Protein 1NRW (pdb70)

B-factor: mean 26.37, std 13.67, range [9.64, 75.87]

CATH classification: 3.40.50.1000 (+1 more: 3.30.1240.10)

Nearest PDB structures (foldseek):
  1nrw-assembly1_A  TM=1.002E+00  e=1.496E-59  Bacillus subtilis
  3pgv-assembly4_D  TM=8.785E-01  e=2.808E-20  Klebsiella pneumoniae subsp. pneumoniae MGH 78578
  3pgv-assembly1_A  TM=8.455E-01  e=1.125E-20  Klebsiella pneumoniae subsp. pneumoniae MGH 78578
  3fzq-assembly2_B  TM=8.259E-01  e=3.219E-19  Clostridioides difficile 630
  3fzq-assembly2_A  TM=8.122E-01  e=5.243E-19  Clostridioides difficile 630

Solvent-accessible surface area: 12450 Å² total

Organism: Bacillus subtilis (strain 168) (NCBI:txid224308)

Secondary structure (DSSP, 8-state):
-EEEEEIIIIIS-TTS---HHHHHHHHHHHHTT-EEEEE-SS-TTT---SGGGT---EEEEGGGTEEE-TT--EEEE-PPPHHHHHHHHHHHHHTT-EEEEEESS-EEE---HHHHHHHHHHHHHHH-TTS-HHHHHHHHHHHHHT--EEE-S-GGGGTSSSS---EEEEEEE-S-HHHHHHHHHHHTT-TTEEEE-SSTTEEEEEETT-SHHHHHHHHHHHTT--GGGEEEE-SSGGG----SSSEEE-----HHHHHH-SB----GGGTTTT-----

Structure (mmCIF, N/CA/C/O backbone):
data_1NRW
#
_entry.id   1NRW
#
_cell.length_a   53.116
_cell.length_b   68.423
_cell.length_c   95.032
_cell.angle_alpha   90.00
_cell.angle_beta   90.00
_cell.angle_gamma   90.00
#
_symmetry.space_group_name_H-M   'P 21 21 21'
#
loop_
_entity.id
_entity.type
_entity.pdbx_description
1 polymer 'hypothetical protein, haloacid dehalogenase-like hydrolase'
2 non-polymer 'PHOSPHATE ION'
3 non-polymer 'CALCIUM ION'
4 water water
#
loop_
_atom_site.group_PDB
_atom_site.id
_atom_site.type_symbol
_atom_site.label_atom_id
_atom_site.label_alt_id
_atom_site.label_comp_id
_atom_site.label_asym_id
_atom_site.label_entity_id
_atom_site.label_seq_id
_atom_site.pdbx_PDB_ins_code
_atom_site.Cartn_x
_atom_site.Cartn_y
_atom_site.Cartn_z
_atom_site.occupancy
_atom_site.B_iso_or_equiv
_atom_site.auth_seq_id
_atom_site.auth_comp_id
_atom_site.auth_asym_id
_atom_site.auth_atom_id
_atom_site.pdbx_PDB_model_num
ATOM 9 N N . LYS A 1 5 ? 34.462 15.431 28.928 1.00 23.55 2 LYS A N 1
ATOM 10 C CA . LYS A 1 5 ? 35.004 14.158 28.475 1.00 23.63 2 LYS A CA 1
ATOM 11 C C . LYS A 1 5 ? 34.071 13.500 27.461 1.00 20.68 2 LYS A C 1
ATOM 12 O O . LYS A 1 5 ? 34.475 12.603 26.723 1.00 20.57 2 LYS A O 1
ATOM 18 N N . LEU A 1 6 ? 32.822 13.951 27.439 1.00 21.01 3 LEU A N 1
ATOM 19 C CA . LEU A 1 6 ? 31.824 13.420 26.515 1.00 20.08 3 LEU A CA 1
ATOM 20 C C . LEU A 1 6 ? 30.938 14.561 26.022 1.00 18.99 3 LEU A C 1
ATOM 21 O O . LEU A 1 6 ? 30.479 15.390 26.811 1.00 18.64 3 LEU A O 1
ATOM 26 N N . ILE A 1 7 ? 30.709 14.607 24.713 1.00 15.69 4 ILE A N 1
ATOM 27 C CA . ILE A 1 7 ? 29.872 15.646 24.128 1.00 14.94 4 ILE A CA 1
ATOM 28 C C . ILE A 1 7 ? 28.817 15.006 23.233 1.00 13.52 4 ILE A C 1
ATOM 29 O O . ILE A 1 7 ? 29.154 14.288 22.293 1.00 14.07 4 ILE A O 1
ATOM 34 N N . ALA A 1 8 ? 27.547 15.258 23.549 1.00 13.73 5 ALA A N 1
ATOM 35 C CA . ALA A 1 8 ? 26.420 14.721 22.783 1.00 13.14 5 ALA A CA 1
ATOM 36 C C . ALA A 1 8 ? 25.950 15.803 21.812 1.00 14.28 5 ALA A C 1
ATOM 37 O O . ALA A 1 8 ? 25.701 16.941 22.215 1.00 13.58 5 ALA A O 1
ATOM 39 N N . ILE A 1 9 ? 25.810 15.437 20.540 1.00 11.50 6 ILE A N 1
ATOM 40 C CA . ILE A 1 9 ? 25.427 16.399 19.505 1.00 12.16 6 ILE A CA 1
ATOM 41 C C . ILE A 1 9 ? 24.211 15.958 18.692 1.00 11.03 6 ILE A C 1
ATOM 42 O O . ILE A 1 9 ? 24.229 14.896 18.079 1.00 12.57 6 ILE A O 1
ATOM 47 N N . ASP A 1 10 ? 23.167 16.778 18.690 1.00 11.29 7 ASP A N 1
ATOM 48 C CA . ASP A 1 10 ? 21.958 16.481 17.924 1.00 11.23 7 ASP A CA 1
ATOM 49 C C . ASP A 1 10 ? 22.322 16.516 16.436 1.00 12.39 7 ASP A C 1
ATOM 50 O O . ASP A 1 10 ? 23.266 17.200 16.037 1.00 12.86 7 ASP A O 1
ATOM 55 N N . LEU A 1 11 ? 21.583 15.772 15.616 1.00 12.21 8 LEU A N 1
ATOM 56 C CA . LEU A 1 11 ? 21.872 15.711 14.184 1.00 11.82 8 LEU A CA 1
ATOM 57 C C . LEU A 1 11 ? 21.177 16.828 13.406 1.00 12.50 8 LEU A C 1
ATOM 58 O O . LEU A 1 11 ? 21.806 17.824 13.050 1.00 13.23 8 LEU A O 1
ATOM 63 N N . ASP A 1 12 ? 19.881 16.673 13.146 1.00 11.22 9 ASP A N 1
ATOM 64 C CA . ASP A 1 12 ? 19.130 17.694 12.407 1.00 11.77 9 ASP A CA 1
ATOM 65 C C . ASP A 1 12 ? 19.118 19.037 13.139 1.00 11.02 9 ASP A C 1
ATOM 66 O O . ASP A 1 12 ? 19.039 19.076 14.357 1.00 13.67 9 ASP A O 1
ATOM 71 N N . GLY A 1 13 ? 19.216 20.132 12.389 1.00 10.57 10 GLY A N 1
ATOM 72 C CA . GLY A 1 13 ? 19.176 21.461 12.982 1.00 10.51 10 GLY A CA 1
ATOM 73 C C . GLY A 1 13 ? 20.310 21.818 13.923 1.00 12.12 10 GLY A C 1
ATOM 74 O O . GLY A 1 13 ? 20.328 22.910 14.497 1.00 12.73 10 GLY A O 1
ATOM 75 N N . THR A 1 14 ? 21.266 20.909 14.071 1.00 11.40 11 THR A N 1
ATOM 76 C CA . THR A 1 14 ? 22.387 21.125 14.977 1.00 10.48 11 THR A CA 1
ATOM 77 C C . THR A 1 14 ? 23.693 20.829 14.244 1.00 11.35 11 THR A C 1
ATOM 78 O O . THR A 1 14 ? 24.352 21.759 13.763 1.00 11.89 11 THR A O 1
ATOM 82 N N . LEU A 1 15 ? 24.071 19.555 14.140 1.00 10.98 12 LEU A N 1
ATOM 83 C CA . LEU A 1 15 ? 25.294 19.212 13.416 1.00 11.54 12 LEU A CA 1
ATOM 84 C C . LEU A 1 15 ? 25.087 19.504 11.930 1.00 12.62 12 LEU A C 1
ATOM 85 O O . LEU A 1 15 ? 25.996 19.976 11.239 1.00 13.63 12 LEU A O 1
ATOM 90 N N . LEU A 1 16 ? 23.889 19.214 11.435 1.00 11.38 13 LEU A N 1
ATOM 91 C CA . LEU A 1 16 ? 23.590 19.455 10.027 1.00 13.34 13 LEU A CA 1
ATOM 92 C C . LEU A 1 16 ? 23.121 20.881 9.784 1.00 13.26 13 LEU A C 1
ATOM 93 O O . LEU A 1 16 ? 22.383 21.444 10.596 1.00 12.89 13 LEU A O 1
ATOM 98 N N . ASN A 1 17 ? 23.552 21.469 8.670 1.00 12.35 14 ASN A N 1
ATOM 99 C CA . ASN A 1 17 ? 23.098 22.808 8.336 1.00 12.55 14 ASN A CA 1
ATOM 100 C C . ASN A 1 17 ? 21.758 22.677 7.613 1.00 13.04 14 ASN A C 1
ATOM 101 O O . ASN A 1 17 ? 21.202 21.574 7.526 1.00 13.11 14 ASN A O 1
ATOM 106 N N . SER A 1 18 ? 21.242 23.785 7.091 1.00 12.79 15 SER A N 1
ATOM 107 C CA . SER A 1 18 ? 19.945 23.780 6.421 1.00 14.17 15 SER A CA 1
ATOM 108 C C . SER A 1 18 ? 19.910 23.022 5.092 1.00 14.74 15 SER A C 1
ATOM 109 O O . SER A 1 18 ? 18.844 22.851 4.493 1.00 15.30 15 SER A O 1
ATOM 112 N N . LYS A 1 19 ? 21.071 22.572 4.631 1.00 15.02 16 LYS A N 1
ATOM 113 C CA . LYS A 1 19 ? 21.154 21.789 3.401 1.00 18.10 16 LYS A CA 1
ATOM 114 C C . LYS A 1 19 ? 21.514 20.352 3.757 1.00 19.14 16 LYS A C 1
ATOM 115 O O . LYS A 1 19 ? 21.849 19.540 2.891 1.00 20.66 16 LYS A O 1
ATOM 121 N N A HIS A 1 20 ? 21.424 20.060 5.053 0.50 19.08 17 HIS A N 1
ATOM 122 N N B HIS A 1 20 ? 21.428 20.037 5.044 0.50 20.75 17 HIS A N 1
ATOM 123 C CA A HIS A 1 20 ? 21.744 18.756 5.624 0.50 19.04 17 HIS A CA 1
ATOM 124 C CA B HIS A 1 20 ? 21.721 18.697 5.535 0.50 21.94 17 HIS A CA 1
ATOM 125 C C A HIS A 1 20 ? 23.142 18.251 5.309 0.50 18.85 17 HIS A C 1
ATOM 126 C C B HIS A 1 20 ? 23.152 18.243 5.264 0.50 20.74 17 HIS A C 1
ATOM 127 O O A HIS A 1 20 ? 23.363 17.061 5.074 0.50 17.99 17 HIS A O 1
ATOM 128 O O B HIS A 1 20 ? 23.403 17.063 5.014 0.50 19.66 17 HIS A O 1
ATOM 141 N N . GLN A 1 21 ? 24.090 19.178 5.322 1.00 17.43 18 GLN A N 1
ATOM 142 C CA . GLN A 1 21 ? 25.483 18.855 5.089 1.00 15.80 18 GLN A CA 1
ATOM 143 C C . GLN A 1 21 ? 26.179 18.999 6.434 1.00 14.99 18 GLN A C 1
ATOM 144 O O . GLN A 1 21 ? 25.659 19.655 7.344 1.00 13.88 18 GLN A O 1
ATOM 150 N N . VAL A 1 22 ? 27.337 18.366 6.562 1.00 14.90 19 VAL A N 1
ATOM 151 C CA . VAL A 1 22 ? 28.163 18.528 7.743 1.00 13.08 19 VAL A CA 1
ATOM 152 C C . VAL A 1 22 ? 29.233 19.451 7.163 1.00 13.38 19 VAL A C 1
ATOM 153 O O . VAL A 1 22 ? 29.983 19.053 6.267 1.00 13.65 19 VAL A O 1
ATOM 157 N N . SER A 1 23 ? 29.283 20.690 7.640 1.00 13.52 20 SER A N 1
ATOM 158 C CA . SER A 1 23 ? 30.246 21.655 7.117 1.00 13.70 20 SER A CA 1
ATOM 159 C C . SER A 1 23 ? 31.685 21.244 7.379 1.00 14.09 20 SER A C 1
ATOM 160 O O . SER A 1 23 ? 31.959 20.428 8.260 1.00 14.45 20 SER A O 1
ATOM 163 N N . LEU A 1 24 ? 32.611 21.808 6.611 1.00 13.73 21 LEU A N 1
ATOM 164 C CA . LEU A 1 24 ? 34.013 21.493 6.821 1.00 14.83 21 LEU A CA 1
ATOM 165 C C . LEU A 1 24 ? 34.386 21.884 8.248 1.00 14.65 21 LEU A C 1
ATOM 166 O O . LEU A 1 24 ? 35.119 21.163 8.926 1.00 14.13 21 LEU A O 1
ATOM 171 N N . GLU A 1 25 ? 33.864 23.024 8.704 1.00 14.58 22 GLU A N 1
ATOM 172 C CA . GLU A 1 25 ? 34.150 23.507 10.052 1.00 15.28 22 GLU A CA 1
ATOM 173 C C . GLU A 1 25 ? 33.672 22.534 11.122 1.00 14.65 22 GLU A C 1
ATOM 174 O O . GLU A 1 25 ? 34.391 22.254 12.090 1.00 13.90 22 GLU A O 1
ATOM 180 N N . ASN A 1 26 ? 32.454 22.024 10.956 1.00 14.30 23 ASN A N 1
ATOM 181 C CA . ASN A 1 26 ? 31.920 21.073 11.922 1.00 14.47 23 ASN A CA 1
ATOM 182 C C . ASN A 1 26 ? 32.662 19.746 11.877 1.00 14.71 23 ASN A C 1
ATOM 183 O O . ASN A 1 26 ? 32.913 19.138 12.921 1.00 15.59 23 ASN A O 1
ATOM 188 N N . GLU A 1 27 ? 33.029 19.292 10.681 1.00 15.11 24 GLU A N 1
ATOM 189 C CA . GLU A 1 27 ? 33.759 18.036 10.580 1.00 14.77 24 GLU A CA 1
ATOM 190 C C . GLU A 1 27 ? 35.097 18.184 11.292 1.00 15.57 24 GLU A C 1
ATOM 191 O O . GLU A 1 27 ? 35.495 17.310 12.056 1.00 14.90 24 GLU A O 1
ATOM 197 N N . ASN A 1 28 ? 35.792 19.290 11.036 1.00 14.36 25 ASN A N 1
ATOM 198 C CA . ASN A 1 28 ? 37.077 19.532 11.681 1.00 18.25 25 ASN A CA 1
ATOM 199 C C . ASN A 1 28 ? 36.926 19.599 13.198 1.00 17.03 25 ASN A C 1
ATOM 200 O O . ASN A 1 28 ? 37.760 19.069 13.932 1.00 17.41 25 ASN A O 1
ATOM 205 N N . ALA A 1 29 ? 35.860 20.246 13.668 1.00 17.27 26 ALA A N 1
ATOM 206 C CA . ALA A 1 29 ? 35.619 20.366 15.106 1.00 18.98 26 ALA A CA 1
ATOM 207 C C . ALA A 1 29 ? 35.390 18.997 15.747 1.00 19.11 26 ALA A C 1
ATOM 208 O O . ALA A 1 29 ? 35.875 18.734 16.851 1.00 18.97 26 ALA A O 1
ATOM 210 N N . LEU A 1 30 ? 34.651 18.126 15.063 1.00 19.46 27 LEU A N 1
ATOM 211 C CA . LEU A 1 30 ? 34.384 16.783 15.582 1.00 20.64 27 LEU A CA 1
ATOM 212 C C . LEU A 1 30 ? 35.667 15.969 15.692 1.00 19.95 27 LEU A C 1
ATOM 213 O O . LEU A 1 30 ? 35.917 15.312 16.706 1.00 19.09 27 LEU A O 1
ATOM 218 N N . ARG A 1 31 ? 36.473 16.000 14.637 1.00 18.19 28 ARG A N 1
ATOM 219 C CA . ARG A 1 31 ? 37.727 15.261 14.629 1.00 18.59 28 ARG A CA 1
ATOM 220 C C . ARG A 1 31 ? 38.697 15.806 15.670 1.00 17.48 28 ARG A C 1
ATOM 221 O O . ARG A 1 31 ? 39.445 15.043 16.279 1.00 17.92 28 ARG A O 1
ATOM 229 N N . GLN A 1 32 ? 38.679 17.118 15.886 1.00 18.14 29 GLN A N 1
ATOM 230 C CA . GLN A 1 32 ? 39.576 17.716 16.876 1.00 18.80 29 GLN A CA 1
ATOM 231 C C . GLN A 1 32 ? 39.182 17.254 18.271 1.00 18.80 29 GLN A C 1
ATOM 232 O O . GLN A 1 32 ? 40.038 16.970 19.110 1.00 18.52 29 GLN A O 1
ATOM 238 N N . ALA A 1 33 ? 37.878 17.184 18.515 1.00 18.59 30 ALA A N 1
ATOM 239 C CA . ALA A 1 33 ? 37.368 16.740 19.801 1.00 20.06 30 ALA A CA 1
ATOM 240 C C . ALA A 1 33 ? 37.806 15.301 20.053 1.00 20.17 30 ALA A C 1
ATOM 241 O O . ALA A 1 33 ? 38.227 14.958 21.155 1.00 21.23 30 ALA A O 1
ATOM 243 N N . GLN A 1 34 ? 37.718 14.458 19.029 1.00 20.38 31 GLN A N 1
ATOM 244 C CA . GLN A 1 34 ? 38.118 13.066 19.187 1.00 21.99 31 GLN A CA 1
ATOM 245 C C . GLN A 1 34 ? 39.624 12.994 19.391 1.00 23.69 31 GLN A C 1
ATOM 246 O O . GLN A 1 34 ? 40.130 12.137 20.120 1.00 23.37 31 GLN A O 1
ATOM 252 N N . ARG A 1 35 ? 40.328 13.926 18.758 1.00 22.83 32 ARG A N 1
ATOM 253 C CA . ARG A 1 35 ? 41.777 14.027 18.854 1.00 25.96 32 ARG A CA 1
ATOM 254 C C . ARG A 1 35 ? 42.166 14.411 20.284 1.00 26.00 32 ARG A C 1
ATOM 255 O O . ARG A 1 35 ? 43.200 13.974 20.791 1.00 27.80 32 ARG A O 1
ATOM 263 N N . ASP A 1 36 ? 41.334 15.227 20.931 1.00 25.11 33 ASP A N 1
ATOM 264 C CA . ASP A 1 36 ? 41.587 15.650 22.309 1.00 25.17 33 ASP A CA 1
ATOM 265 C C . ASP A 1 36 ? 41.197 14.562 23.305 1.00 25.09 33 ASP A C 1
ATOM 266 O O . ASP A 1 36 ? 41.303 14.758 24.514 1.00 25.43 33 ASP A O 1
ATOM 271 N N . GLY A 1 37 ? 40.732 13.424 22.801 1.00 24.32 34 GLY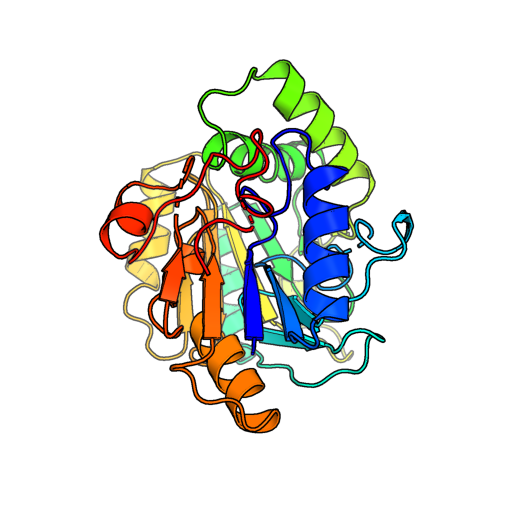 A N 1
ATOM 272 C CA . GLY A 1 37 ? 40.335 12.339 23.684 1.00 24.50 34 GLY A CA 1
ATOM 273 C C . GLY A 1 37 ? 38.916 12.452 24.216 1.00 23.88 34 GLY A C 1
ATOM 274 O O . GLY A 1 37 ? 38.548 11.774 25.180 1.00 23.47 34 GLY A O 1
ATOM 275 N N . ILE A 1 38 ? 38.111 13.307 23.593 1.00 22.98 35 ILE A N 1
ATOM 276 C CA . ILE A 1 38 ? 36.725 13.491 24.009 1.00 21.68 35 ILE A CA 1
ATOM 277 C C . ILE A 1 38 ? 35.831 12.495 23.273 1.00 21.19 35 ILE A C 1
ATOM 278 O O . ILE A 1 38 ? 35.962 12.309 22.065 1.00 20.31 35 ILE A O 1
ATOM 283 N N . GLU A 1 39 ? 34.933 11.846 24.005 1.00 20.38 36 GLU A N 1
ATOM 284 C CA . GLU A 1 39 ? 34.014 10.898 23.392 1.00 19.82 36 GLU A CA 1
ATOM 285 C C . GLU A 1 39 ? 32.901 11.714 22.741 1.00 18.46 36 GLU A C 1
ATOM 286 O O . GLU A 1 39 ? 32.209 12.478 23.414 1.00 19.67 36 GLU A O 1
ATOM 292 N N . VAL A 1 40 ? 32.738 11.561 21.432 1.00 17.19 37 VAL A N 1
ATOM 293 C CA . VAL A 1 40 ? 31.700 12.296 20.723 1.00 16.59 37 VAL A CA 1
ATOM 294 C C . VAL A 1 40 ? 30.530 11.388 20.386 1.00 15.73 37 VAL A C 1
ATOM 295 O O . VAL A 1 40 ? 30.713 10.292 19.847 1.00 14.81 37 VAL A O 1
ATOM 299 N N . VAL A 1 41 ? 29.329 11.854 20.712 1.00 14.83 38 VAL A N 1
ATOM 300 C CA . VAL A 1 41 ? 28.111 11.101 20.452 1.00 14.48 38 VAL A CA 1
ATOM 301 C C . VAL A 1 41 ? 27.125 11.948 19.658 1.00 14.61 38 VAL A C 1
ATOM 302 O O . VAL A 1 41 ? 26.895 13.111 19.986 1.00 16.32 38 VAL A O 1
ATOM 306 N N . VAL A 1 42 ? 26.567 11.369 18.601 1.00 12.59 39 VAL A N 1
ATOM 307 C CA . VAL A 1 42 ? 25.573 12.052 17.779 1.00 13.48 39 VAL A CA 1
ATOM 308 C C . VAL A 1 42 ? 24.241 11.402 18.147 1.00 14.15 39 VAL A C 1
ATOM 309 O O . VAL A 1 42 ? 24.106 10.173 18.111 1.00 14.05 39 VAL A O 1
ATOM 313 N N . SER A 1 43 ? 23.266 12.231 18.507 1.00 13.70 40 SER A N 1
ATOM 314 C CA . SER A 1 43 ? 21.963 11.745 18.960 1.00 13.64 40 SER A CA 1
ATOM 315 C C . SER A 1 43 ? 20.800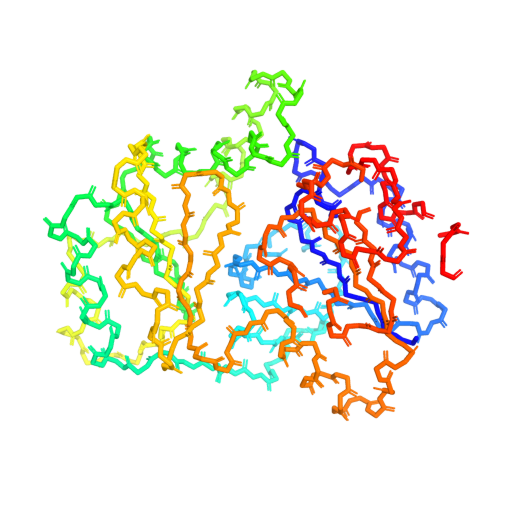 12.222 18.097 1.00 15.16 40 SER A C 1
ATOM 316 O O . SER A 1 43 ? 20.606 13.423 17.906 1.00 17.19 40 SER A O 1
ATOM 319 N N . THR A 1 44 ? 19.998 11.277 17.619 1.00 13.08 41 THR A N 1
ATOM 320 C CA . THR A 1 44 ? 18.895 11.604 16.722 1.00 12.98 41 THR A CA 1
ATOM 321 C C . THR A 1 44 ? 17.649 10.738 16.902 1.00 13.96 41 THR A C 1
ATOM 322 O O . THR A 1 44 ? 17.700 9.665 17.499 1.00 12.39 41 THR A O 1
ATOM 326 N N . GLY A 1 45 ? 16.529 11.224 16.373 1.00 12.46 42 GLY A N 1
ATOM 327 C CA . GLY A 1 45 ? 15.293 10.470 16.422 1.00 13.36 42 GLY A CA 1
ATOM 328 C C . GLY A 1 45 ? 15.243 9.560 15.202 1.00 13.31 42 GLY A C 1
ATOM 329 O O . GLY A 1 45 ? 14.385 8.689 15.098 1.00 13.88 42 GLY A O 1
ATOM 330 N N . ARG A 1 46 ? 16.174 9.764 14.271 1.00 14.22 43 ARG A N 1
ATOM 331 C CA . ARG A 1 46 ? 16.228 8.951 13.058 1.00 15.36 43 ARG A CA 1
ATOM 332 C C . ARG A 1 46 ? 16.877 7.592 13.308 1.00 14.44 43 ARG A C 1
ATOM 333 O O . ARG A 1 46 ? 17.295 7.283 14.420 1.00 16.22 43 ARG A O 1
ATOM 341 N N . ALA A 1 47 ? 16.966 6.782 12.258 1.00 13.25 44 ALA A N 1
ATOM 342 C CA . ALA A 1 47 ? 17.562 5.460 12.374 1.00 13.18 44 ALA A CA 1
ATOM 343 C C . ALA A 1 47 ? 19.084 5.510 12.302 1.00 12.02 44 ALA A C 1
ATOM 344 O O . ALA A 1 47 ? 19.663 6.425 11.720 1.00 12.26 44 ALA A O 1
ATOM 346 N N . HIS A 1 48 ? 19.733 4.512 12.893 1.00 12.68 45 HIS A N 1
ATOM 347 C CA . HIS A 1 48 ? 21.181 4.444 12.848 1.00 14.37 45 HIS A CA 1
ATOM 348 C C . HIS A 1 48 ? 21.680 4.483 11.393 1.00 15.92 45 HIS A C 1
ATOM 349 O O . HIS A 1 48 ? 22.671 5.146 11.093 1.00 14.54 45 HIS A O 1
ATOM 356 N N A PHE A 1 49 ? 20.992 3.785 10.491 0.50 17.47 46 PHE A N 1
ATOM 357 N N B PHE A 1 49 ? 20.996 3.792 10.485 0.50 17.84 46 PHE A N 1
ATOM 358 C CA A PHE A 1 49 ? 21.424 3.780 9.098 0.50 18.98 46 PHE A CA 1
ATOM 359 C CA B PHE A 1 49 ? 21.447 3.790 9.097 0.50 19.11 46 PHE A CA 1
ATOM 360 C C A PHE A 1 49 ? 21.267 5.134 8.408 0.50 18.83 46 PHE A C 1
ATOM 361 C C B PHE A 1 49 ? 21.303 5.158 8.432 0.50 19.17 46 PHE A C 1
ATOM 362 O O A PHE A 1 49 ? 21.944 5.407 7.420 0.50 18.58 46 PHE A O 1
ATOM 363 O O B PHE A 1 49 ? 22.020 5.461 7.480 0.50 18.79 46 PHE A O 1
ATOM 378 N N . ASP A 1 50 ? 20.391 5.986 8.934 1.00 18.12 47 ASP A N 1
ATOM 379 C CA . ASP A 1 50 ? 20.202 7.327 8.367 1.00 18.23 47 ASP A CA 1
ATOM 380 C C . ASP A 1 50 ? 21.451 8.141 8.697 1.00 16.92 47 ASP A C 1
ATOM 381 O O . ASP A 1 50 ? 21.916 8.951 7.893 1.00 16.58 47 ASP A O 1
ATOM 386 N N . VAL A 1 51 ? 21.992 7.928 9.895 1.00 14.82 48 VAL A N 1
ATOM 387 C CA . VAL A 1 51 ? 23.189 8.646 10.309 1.00 14.99 48 VAL A CA 1
ATOM 388 C C . VAL A 1 51 ? 24.383 8.142 9.505 1.00 15.02 48 VAL A C 1
ATOM 389 O O . VAL A 1 51 ? 25.200 8.931 9.040 1.00 15.91 48 VAL A O 1
ATOM 401 N N . SER A 1 53 ? 24.437 6.900 6.544 1.00 18.70 50 SER A N 1
ATOM 402 C CA . SER A 1 53 ? 24.377 7.350 5.157 1.00 19.04 50 SER A CA 1
ATOM 403 C C . SER A 1 53 ? 25.051 8.709 5.007 1.00 19.38 50 SER A C 1
ATOM 404 O O . SER A 1 53 ? 25.623 9.018 3.960 1.00 19.46 50 SER A O 1
ATOM 407 N N . ILE A 1 54 ? 24.989 9.518 6.059 1.00 17.29 51 ILE A N 1
ATOM 408 C CA . ILE A 1 54 ? 25.610 10.839 6.036 1.00 18.30 51 ILE A CA 1
ATOM 409 C C . ILE A 1 54 ? 27.088 10.783 6.430 1.00 18.19 51 ILE A C 1
ATOM 410 O O . ILE A 1 54 ? 27.929 11.442 5.819 1.00 18.79 51 ILE A O 1
ATOM 415 N N . PHE A 1 55 ? 27.402 9.978 7.441 1.00 17.50 52 PHE A N 1
ATOM 416 C CA . PHE A 1 55 ? 28.769 9.865 7.944 1.00 17.60 52 PHE A CA 1
ATOM 417 C C . PHE A 1 55 ? 29.727 9.005 7.127 1.00 18.76 52 PHE A C 1
ATOM 418 O O . PHE A 1 55 ? 30.912 9.323 7.020 1.00 18.77 52 PHE A O 1
ATOM 426 N N . GLU A 1 56 ? 29.220 7.914 6.570 1.00 21.62 53 GLU A N 1
ATOM 427 C CA . GLU A 1 56 ? 30.048 7.001 5.783 1.00 25.54 53 GLU A CA 1
ATOM 428 C C . GLU A 1 56 ? 30.901 7.682 4.710 1.00 24.64 53 GLU A C 1
ATOM 429 O O . GLU A 1 56 ? 32.117 7.499 4.671 1.00 24.92 53 GLU A O 1
ATOM 435 N N . PRO A 1 57 ? 30.277 8.478 3.827 1.00 24.96 54 PRO A N 1
ATOM 436 C CA . PRO A 1 57 ? 31.025 9.165 2.765 1.00 24.32 54 PRO A CA 1
ATOM 437 C C . PRO A 1 57 ? 32.075 10.145 3.289 1.00 25.38 54 PRO A C 1
ATOM 438 O O . PRO A 1 57 ? 33.036 10.475 2.589 1.00 24.07 54 PRO A O 1
ATOM 442 N N . LEU A 1 58 ? 31.885 10.615 4.519 1.00 21.93 55 LEU A N 1
ATOM 443 C CA . LEU A 1 58 ? 32.810 11.570 5.122 1.00 21.82 55 LEU A CA 1
ATOM 444 C C . LEU A 1 58 ? 33.862 10.911 5.998 1.00 21.70 55 LEU A C 1
ATOM 445 O O . LEU A 1 58 ? 34.789 11.575 6.471 1.00 21.92 55 LEU A O 1
ATOM 450 N N . GLY A 1 59 ? 33.715 9.611 6.224 1.00 20.64 56 GLY A N 1
ATOM 451 C CA . GLY A 1 59 ? 34.664 8.906 7.065 1.00 21.54 56 GLY A CA 1
ATOM 452 C C . GLY A 1 59 ? 34.518 9.268 8.533 1.00 22.42 56 GLY A C 1
ATOM 453 O O . GLY A 1 59 ? 35.435 9.056 9.324 1.00 23.40 56 GLY A O 1
ATOM 454 N N . ILE A 1 60 ? 33.367 9.820 8.904 1.00 19.82 57 ILE A N 1
ATOM 455 C CA . ILE A 1 60 ? 33.120 10.203 10.288 1.00 19.85 57 ILE A CA 1
ATOM 456 C C . ILE A 1 60 ? 32.610 9.006 11.081 1.00 20.44 57 ILE A C 1
ATOM 457 O O . ILE A 1 60 ? 31.718 8.285 10.634 1.00 21.53 57 ILE A O 1
ATOM 462 N N . LYS A 1 61 ? 33.195 8.795 12.254 1.00 19.37 58 LYS A N 1
ATOM 463 C CA . LYS A 1 61 ? 32.804 7.695 13.129 1.00 18.95 58 LYS A CA 1
ATOM 464 C C . LYS A 1 61 ? 32.657 8.199 14.555 1.00 17.76 58 LYS A C 1
ATOM 465 O O . LYS A 1 61 ? 33.636 8.595 15.190 1.00 20.39 58 LYS A O 1
ATOM 471 N N . THR A 1 62 ? 31.430 8.177 15.059 1.00 17.77 59 THR A N 1
ATOM 472 C CA . THR A 1 62 ? 31.156 8.632 16.419 1.00 15.94 59 THR A CA 1
ATOM 473 C C . THR A 1 62 ? 30.198 7.648 17.065 1.00 14.49 59 THR A C 1
ATOM 474 O O . THR A 1 62 ? 29.676 6.753 16.402 1.00 14.96 59 THR A O 1
ATOM 478 N N . TRP A 1 63 ? 29.971 7.807 18.365 1.00 15.13 60 TRP A N 1
ATOM 479 C CA . TRP A 1 63 ? 28.978 6.974 19.025 1.00 15.04 60 TRP A CA 1
ATOM 480 C C . TRP A 1 63 ? 27.690 7.514 18.422 1.00 14.20 60 TRP A C 1
ATOM 481 O O . TRP A 1 63 ? 27.623 8.694 18.051 1.00 13.24 60 TRP A O 1
ATOM 492 N N . VAL A 1 64 ? 26.674 6.668 18.315 1.00 11.90 61 VAL A N 1
ATOM 493 C CA . VAL A 1 64 ? 25.405 7.105 17.757 1.00 12.10 61 VAL A CA 1
ATOM 494 C C . VAL A 1 64 ? 24.227 6.657 18.598 1.00 12.16 61 VAL A C 1
ATOM 495 O O . VAL A 1 64 ? 24.047 5.460 18.854 1.00 13.34 61 VAL A O 1
ATOM 499 N N . ILE A 1 65 ? 23.441 7.631 19.033 1.00 12.15 62 ILE A N 1
ATOM 500 C CA . ILE A 1 65 ? 22.221 7.363 19.781 1.00 10.92 62 ILE A CA 1
ATOM 501 C C . ILE A 1 65 ? 21.140 7.626 18.735 1.00 13.20 62 ILE A C 1
ATOM 502 O O . ILE A 1 65 ? 21.063 8.727 18.177 1.00 13.53 62 ILE A O 1
ATOM 507 N N . SER A 1 66 ? 20.335 6.615 18.438 1.00 12.59 63 SER A N 1
ATOM 508 C CA . SER A 1 66 ? 19.290 6.765 17.433 1.00 13.62 63 SER A CA 1
ATOM 509 C C . SER A 1 66 ? 17.916 6.378 17.957 1.00 13.76 63 SER A C 1
ATOM 510 O O . SER A 1 66 ? 17.781 5.916 19.085 1.00 12.59 63 SER A O 1
ATOM 513 N N . ALA A 1 67 ? 16.895 6.584 17.133 1.00 13.26 64 ALA A N 1
ATOM 514 C CA . ALA A 1 67 ? 15.531 6.253 17.516 1.00 14.04 64 ALA A CA 1
ATOM 515 C C . ALA A 1 67 ? 15.131 6.894 18.845 1.00 13.93 64 ALA A C 1
ATOM 516 O O . ALA A 1 67 ? 14.493 6.266 19.695 1.00 13.90 64 ALA A O 1
ATOM 518 N N . ASN A 1 68 ? 15.517 8.155 19.013 1.00 13.37 65 ASN A N 1
ATOM 519 C CA . ASN A 1 68 ? 15.179 8.924 20.202 1.00 14.46 65 ASN A CA 1
ATOM 520 C C . ASN A 1 68 ? 15.738 8.345 21.500 1.00 14.43 65 ASN A C 1
ATOM 521 O O . ASN A 1 68 ? 15.121 8.474 22.557 1.00 17.24 65 ASN A O 1
ATOM 526 N N . GLY A 1 69 ? 16.902 7.712 21.423 1.00 14.05 66 GLY A N 1
ATOM 527 C CA . GLY A 1 69 ? 17.502 7.160 22.625 1.00 15.28 66 GLY A CA 1
ATOM 528 C C . GLY A 1 69 ? 17.162 5.704 22.868 1.00 15.36 66 GLY A C 1
ATOM 529 O O . GLY A 1 69 ? 17.515 5.143 23.908 1.00 16.25 66 GLY A O 1
ATOM 530 N N . ALA A 1 70 ? 16.472 5.085 21.918 1.00 13.96 67 ALA A N 1
ATOM 531 C CA . ALA A 1 70 ? 16.117 3.676 22.050 1.00 13.93 67 ALA A CA 1
ATOM 532 C C . ALA A 1 70 ? 17.274 2.784 21.614 1.00 16.03 67 ALA A C 1
ATOM 533 O O . ALA A 1 70 ? 17.356 1.621 22.015 1.00 18.15 67 ALA A O 1
ATOM 535 N N . VAL A 1 71 ? 18.169 3.330 20.795 1.00 15.04 68 VAL A N 1
ATOM 536 C CA . VAL A 1 71 ? 19.296 2.558 20.280 1.00 15.32 68 VAL A CA 1
ATOM 537 C C . VAL A 1 71 ? 20.649 3.254 20.424 1.00 15.22 68 VAL A C 1
ATOM 538 O O . VAL A 1 71 ? 20.767 4.465 20.214 1.00 13.88 68 VAL A O 1
ATOM 542 N N . ILE A 1 72 ? 21.672 2.480 20.785 1.00 13.40 69 ILE A N 1
ATOM 543 C CA . ILE A 1 72 ? 23.023 3.016 20.938 1.00 14.50 69 ILE A CA 1
ATOM 544 C C . ILE A 1 72 ? 24.044 2.121 20.235 1.00 14.39 69 ILE A C 1
ATOM 545 O O . ILE A 1 72 ? 24.042 0.901 20.424 1.00 15.25 69 ILE A O 1
ATOM 550 N N . HIS A 1 73 ? 24.905 2.735 19.422 1.00 13.58 70 HIS A N 1
ATOM 551 C CA . HIS A 1 73 ? 25.971 2.032 18.706 1.00 15.45 70 HIS A CA 1
ATOM 552 C C . HIS A 1 73 ? 27.279 2.774 18.981 1.00 15.01 70 HIS A C 1
ATOM 553 O O . HIS A 1 73 ? 27.270 3.987 19.235 1.00 13.68 70 HIS A O 1
ATOM 560 N N . ASP A 1 74 ? 28.400 2.060 18.932 1.00 14.02 71 ASP A N 1
ATOM 561 C CA . ASP A 1 74 ? 29.682 2.710 19.144 1.00 14.72 71 ASP A CA 1
ATOM 562 C C . ASP A 1 74 ? 30.204 3.184 17.784 1.00 13.91 71 ASP A C 1
ATOM 563 O O . ASP A 1 74 ? 29.552 2.964 16.758 1.00 14.14 71 ASP A O 1
ATOM 568 N N . PRO A 1 75 ? 31.370 3.848 17.756 1.00 14.46 72 PRO A N 1
ATOM 569 C CA . PRO A 1 75 ? 31.945 4.354 16.501 1.00 15.72 72 PRO A CA 1
ATOM 570 C C . PRO A 1 75 ? 32.099 3.351 15.357 1.00 17.19 72 PRO A C 1
ATOM 571 O O . PRO A 1 75 ? 31.965 3.714 14.186 1.00 17.58 72 PRO A O 1
ATOM 575 N N . GLU A 1 76 ? 32.382 2.099 15.691 1.00 15.89 73 GLU A N 1
ATOM 576 C CA . GLU A 1 76 ? 32.555 1.067 14.678 1.00 19.31 73 GLU A CA 1
ATOM 577 C C . GLU A 1 76 ? 31.262 0.329 14.355 1.00 18.87 73 GLU A C 1
ATOM 578 O O . GLU A 1 76 ? 31.269 -0.638 13.591 1.00 20.99 73 GLU A O 1
ATOM 584 N N . GLY A 1 77 ? 30.154 0.778 14.940 1.00 16.77 74 GLY A N 1
ATOM 585 C CA . GLY A 1 77 ? 28.880 0.140 14.666 1.00 16.02 74 GLY A CA 1
ATOM 586 C C . GLY A 1 77 ? 28.508 -1.022 15.571 1.00 16.07 74 GLY A C 1
ATOM 587 O O . GLY A 1 77 ? 27.571 -1.763 15.269 1.00 15.29 74 GLY A O 1
ATOM 588 N N . ARG A 1 78 ? 29.240 -1.205 16.667 1.00 15.64 75 ARG A N 1
ATOM 589 C CA . ARG A 1 78 ? 28.910 -2.284 17.596 1.00 14.21 75 ARG A CA 1
ATOM 590 C C . ARG A 1 78 ? 27.690 -1.847 18.390 1.00 15.51 75 ARG A C 1
ATOM 591 O O . ARG A 1 78 ? 27.611 -0.702 18.841 1.00 16.91 75 ARG A O 1
ATOM 599 N N . LEU A 1 79 ? 26.743 -2.760 18.562 1.00 14.32 76 LEU A N 1
ATOM 600 C CA . LEU A 1 79 ? 25.523 -2.461 19.296 1.00 13.57 76 LEU A CA 1
ATOM 601 C C . LEU A 1 79 ? 25.757 -2.426 20.806 1.00 15.52 76 LEU A C 1
ATOM 602 O O . LEU A 1 79 ? 26.369 -3.337 21.364 1.00 14.49 76 LEU A O 1
ATOM 607 N N . TYR A 1 80 ? 25.271 -1.373 21.461 1.00 14.36 77 TYR A N 1
ATOM 608 C CA . TYR A 1 80 ? 25.410 -1.236 22.906 1.00 14.96 77 TYR A CA 1
ATOM 609 C C . TYR A 1 80 ? 24.066 -1.326 23.614 1.00 16.76 77 TYR A C 1
ATOM 610 O O . TYR A 1 80 ? 24.009 -1.636 24.800 1.00 16.67 77 TYR A O 1
ATOM 619 N N . HIS A 1 81 ? 22.976 -1.064 22.896 1.00 15.01 78 HIS A N 1
ATOM 620 C CA . HIS A 1 81 ? 21.677 -1.114 23.549 1.00 16.38 78 HIS A CA 1
ATOM 621 C C . HIS A 1 81 ? 20.473 -0.940 22.638 1.00 17.82 78 HIS A C 1
ATOM 622 O O . HIS A 1 81 ? 20.521 -0.201 21.655 1.00 16.92 78 HIS A O 1
ATOM 629 N N A HIS A 1 82 ? 19.387 -1.641 22.945 0.50 19.01 79 HIS A N 1
ATOM 630 N N B HIS A 1 82 ? 19.413 -1.656 23.000 0.50 19.10 79 HIS A N 1
ATOM 631 C CA A HIS A 1 82 ? 18.144 -1.452 22.207 0.50 19.90 79 HIS A CA 1
ATOM 632 C CA B HIS A 1 82 ? 18.131 -1.645 22.313 0.50 19.61 79 HIS A CA 1
ATOM 633 C C A HIS A 1 82 ? 17.011 -1.549 23.226 0.50 20.45 79 HIS A C 1
ATOM 634 C C B HIS A 1 82 ? 17.064 -1.502 23.389 0.50 20.44 79 HIS A C 1
ATOM 635 O O A HIS A 1 82 ? 16.897 -2.515 23.981 0.50 21.59 79 HIS A O 1
ATOM 636 O O B HIS A 1 82 ? 17.029 -2.294 24.334 0.50 20.01 79 HIS A O 1
ATOM 649 N N . GLU A 1 83 ? 16.217 -0.485 23.278 1.00 18.86 80 GLU A N 1
ATOM 650 C CA . GLU A 1 83 ? 15.122 -0.336 24.232 1.00 17.79 80 GLU A CA 1
ATOM 651 C C . GLU A 1 83 ? 13.858 -0.324 23.396 1.00 19.90 80 GLU A C 1
ATOM 652 O O . GLU A 1 83 ? 13.570 0.654 22.708 1.00 19.52 80 GLU A O 1
ATOM 658 N N . THR A 1 84 ? 13.106 -1.413 23.460 1.00 20.17 81 THR A N 1
ATOM 659 C CA . THR A 1 84 ? 11.898 -1.547 22.662 1.00 21.17 81 THR A CA 1
ATOM 660 C C . THR A 1 84 ? 10.588 -1.143 23.311 1.00 20.66 81 THR A C 1
ATOM 661 O O . THR A 1 84 ? 10.459 -1.093 24.536 1.00 19.87 81 THR A O 1
ATOM 665 N N . ILE A 1 85 ? 9.616 -0.850 22.455 1.00 20.66 82 ILE A N 1
ATOM 666 C CA . ILE A 1 85 ? 8.269 -0.491 22.882 1.00 20.09 82 ILE A CA 1
ATOM 667 C C . ILE A 1 85 ? 7.535 -1.827 22.962 1.00 21.39 82 ILE A C 1
ATOM 668 O O . ILE A 1 85 ? 7.621 -2.634 22.032 1.00 19.35 82 ILE A O 1
ATOM 673 N N . ASP A 1 86 ? 6.835 -2.069 24.066 1.00 23.69 83 ASP A N 1
ATOM 674 C CA . ASP A 1 86 ? 6.082 -3.310 24.228 1.00 27.42 83 ASP A CA 1
ATOM 675 C C . ASP A 1 86 ? 5.220 -3.500 22.984 1.00 27.82 83 ASP A C 1
ATOM 676 O O . ASP A 1 86 ? 4.533 -2.573 22.557 1.00 25.72 83 ASP A O 1
ATOM 681 N N . LYS A 1 87 ? 5.255 -4.697 22.406 1.00 28.65 84 LYS A N 1
ATOM 682 C CA . LYS A 1 87 ? 4.494 -4.976 21.191 1.00 30.88 84 LYS A CA 1
ATOM 683 C C . LYS A 1 87 ? 2.999 -4.686 21.249 1.00 30.49 84 LYS A C 1
ATOM 684 O O . LYS A 1 87 ? 2.423 -4.222 20.268 1.00 29.75 84 LYS A O 1
ATOM 690 N N . LYS A 1 88 ? 2.362 -4.952 22.382 1.00 30.71 85 LYS A N 1
ATOM 691 C CA . LYS A 1 88 ? 0.936 -4.676 22.487 1.00 31.02 85 LYS A CA 1
ATOM 692 C C . LYS A 1 88 ? 0.685 -3.175 22.498 1.00 28.92 85 LYS A C 1
ATOM 693 O O . LYS A 1 88 ? -0.306 -2.700 21.943 1.00 28.18 85 LYS A O 1
ATOM 699 N N . ARG A 1 89 ? 1.588 -2.427 23.123 1.00 27.42 86 ARG A N 1
ATOM 700 C CA . ARG A 1 89 ? 1.461 -0.978 23.167 1.00 25.63 86 ARG A CA 1
ATOM 701 C C . ARG A 1 89 ? 1.736 -0.421 21.767 1.00 23.71 86 ARG A C 1
ATOM 702 O O . ARG A 1 89 ? 1.089 0.527 21.331 1.00 23.52 86 ARG A O 1
ATOM 710 N N . ALA A 1 90 ? 2.693 -1.020 21.064 1.00 22.93 87 ALA A N 1
ATOM 711 C CA . ALA A 1 90 ? 3.026 -0.576 19.712 1.00 22.14 87 ALA A CA 1
ATOM 712 C C . ALA A 1 90 ? 1.823 -0.821 18.803 1.00 22.84 87 ALA A C 1
ATOM 713 O O . ALA A 1 90 ? 1.476 0.019 17.968 1.00 20.67 87 ALA A O 1
ATOM 715 N N . TYR A 1 91 ? 1.185 -1.975 18.973 1.00 23.09 88 TYR A N 1
ATOM 716 C CA . TYR A 1 91 ? 0.015 -2.311 18.168 1.00 24.39 88 TYR A CA 1
ATOM 717 C C . TYR A 1 91 ? -1.065 -1.261 18.400 1.00 24.08 88 TYR A C 1
ATOM 718 O O . TYR A 1 91 ? -1.690 -0.765 17.462 1.00 22.37 88 TYR A O 1
ATOM 727 N N . ASP A 1 92 ? -1.271 -0.929 19.667 1.00 26.08 89 ASP A N 1
ATOM 728 C CA . ASP A 1 92 ? -2.266 0.049 20.075 1.00 27.51 89 ASP A CA 1
ATOM 729 C C . ASP A 1 92 ? -2.009 1.408 19.425 1.00 26.25 89 ASP A C 1
ATOM 730 O O . ASP A 1 92 ? -2.911 2.019 18.855 1.00 24.86 89 ASP A O 1
ATOM 735 N N . ILE A 1 93 ? -0.769 1.874 19.520 1.00 23.67 90 ILE A N 1
ATOM 736 C CA . ILE A 1 93 ? -0.384 3.161 18.954 1.00 21.81 90 ILE A CA 1
ATOM 737 C C . ILE A 1 93 ? -0.556 3.215 17.441 1.00 21.06 90 ILE A C 1
ATOM 738 O O . ILE A 1 93 ? -1.146 4.156 16.908 1.00 20.50 90 ILE A O 1
ATOM 743 N N . LEU A 1 94 ? -0.036 2.210 16.748 1.00 21.33 91 LEU A N 1
ATOM 744 C CA . LEU A 1 94 ? -0.123 2.178 15.295 1.00 21.04 91 LEU A CA 1
ATOM 745 C C . LEU A 1 94 ? -1.554 2.043 14.794 1.00 22.59 91 LEU A C 1
ATOM 746 O O . LEU A 1 94 ? -1.927 2.667 13.799 1.00 22.12 91 LEU A O 1
ATOM 751 N N . SER A 1 95 ? -2.361 1.240 15.480 1.00 23.62 92 SER A N 1
ATOM 752 C CA . SER A 1 95 ? -3.750 1.073 15.069 1.00 25.87 92 SER A CA 1
ATOM 753 C C . SER A 1 95 ? -4.455 2.422 15.162 1.00 25.31 92 SER A C 1
ATOM 754 O O . SER A 1 95 ? -5.227 2.791 14.275 1.00 26.31 92 SER A O 1
ATOM 757 N N . TRP A 1 96 ? -4.178 3.163 16.232 1.00 24.27 93 TRP A N 1
ATOM 758 C CA . TRP A 1 96 ? -4.791 4.474 16.426 1.00 24.07 93 TRP A CA 1
ATOM 759 C C . TRP A 1 96 ? -4.313 5.485 15.379 1.00 24.17 93 TRP A C 1
ATOM 760 O O . TRP A 1 96 ? -5.125 6.177 14.760 1.00 24.30 93 TRP A O 1
ATOM 771 N N . LEU A 1 97 ? -2.999 5.574 15.180 1.00 21.82 94 LEU A N 1
ATOM 772 C CA . LEU A 1 97 ? -2.452 6.514 14.205 1.00 20.98 94 LEU A CA 1
ATOM 773 C C . LEU A 1 97 ? -2.998 6.266 12.804 1.00 22.49 94 LEU A C 1
ATOM 774 O O . LEU A 1 97 ? -3.365 7.201 12.095 1.00 22.67 94 LEU A O 1
ATOM 779 N N . GLU A 1 98 ? -3.050 5.002 12.405 1.00 22.85 95 GLU A N 1
ATOM 780 C CA . GLU A 1 98 ? -3.535 4.664 11.075 1.00 24.82 95 GLU A CA 1
ATOM 781 C C . GLU A 1 98 ? -5.033 4.915 10.931 1.00 25.26 95 GLU A C 1
ATOM 782 O O . GLU A 1 98 ? -5.477 5.469 9.930 1.00 26.20 95 GLU A O 1
ATOM 788 N N . SER A 1 99 ? -5.809 4.525 11.935 1.00 26.55 96 SER A N 1
ATOM 789 C CA . SER A 1 99 ? -7.256 4.718 11.878 1.00 27.98 96 SER A CA 1
ATOM 790 C C . SER A 1 99 ? -7.634 6.196 11.915 1.00 27.51 96 SER A C 1
ATOM 791 O O . SER A 1 99 ? -8.676 6.587 11.383 1.00 28.24 96 SER A O 1
ATOM 794 N N . GLU A 1 100 ? -6.784 7.015 12.530 1.00 26.10 97 GLU A N 1
ATOM 795 C CA . GLU A 1 100 ? -7.050 8.447 12.639 1.00 25.98 97 GLU A CA 1
ATOM 796 C C . GLU A 1 100 ? -6.419 9.293 11.536 1.00 24.08 97 GLU A C 1
ATOM 797 O O . GLU A 1 100 ? -6.374 10.518 11.630 1.00 23.17 97 GLU A O 1
ATOM 803 N N . ASN A 1 101 ? -5.913 8.633 10.504 1.00 23.84 98 ASN A N 1
ATOM 804 C CA . ASN A 1 101 ? -5.331 9.323 9.359 1.00 24.84 98 ASN A CA 1
ATOM 805 C C . ASN A 1 101 ? -4.069 10.152 9.594 1.00 24.04 98 ASN A C 1
ATOM 806 O O . ASN A 1 101 ? -3.880 11.197 8.972 1.00 24.18 98 ASN A O 1
ATOM 811 N N . TYR A 1 102 ? -3.213 9.696 10.499 1.00 22.01 99 TYR A N 1
ATOM 812 C CA . TYR A 1 102 ? -1.948 10.379 10.744 1.00 20.16 99 TYR A CA 1
ATOM 813 C C . TYR A 1 102 ? -0.936 9.715 9.824 1.00 19.79 99 TYR A C 1
ATOM 814 O O . TYR A 1 102 ? -1.063 8.524 9.538 1.00 19.18 99 TYR A O 1
ATOM 823 N N . TYR A 1 103 ? 0.047 10.469 9.338 1.00 18.32 100 TYR A N 1
ATOM 824 C CA . TYR A 1 103 ? 1.102 9.854 8.542 1.00 17.64 100 TYR A CA 1
ATOM 825 C C . TYR A 1 103 ? 1.974 9.282 9.656 1.00 18.71 100 TYR A C 1
ATOM 826 O O . TYR A 1 103 ? 2.029 9.857 10.746 1.00 18.70 100 TYR A O 1
ATOM 835 N N . TYR A 1 104 ? 2.650 8.168 9.413 1.00 17.78 101 TYR A N 1
ATOM 836 C CA . TYR A 1 104 ? 3.508 7.626 10.456 1.00 15.95 101 TYR A CA 1
ATOM 837 C C . TYR A 1 104 ? 4.686 6.838 9.911 1.00 15.94 101 TYR A C 1
ATOM 838 O O . TYR A 1 104 ? 4.658 6.343 8.783 1.00 16.05 101 TYR A O 1
ATOM 847 N N . GLU A 1 105 ? 5.741 6.758 10.713 1.00 15.51 102 GLU A N 1
ATOM 848 C CA . GLU A 1 105 ? 6.944 6.035 10.334 1.00 15.24 102 GLU A CA 1
ATOM 849 C C . GLU A 1 105 ? 7.325 5.189 11.539 1.00 14.56 102 GLU A C 1
ATOM 850 O O . GLU A 1 105 ? 7.313 5.677 12.670 1.00 16.12 102 GLU A O 1
ATOM 856 N N . VAL A 1 106 ? 7.647 3.924 11.293 1.00 13.90 103 VAL A N 1
ATOM 857 C CA . VAL A 1 106 ? 8.011 3.008 12.370 1.00 13.97 103 VAL A CA 1
ATOM 858 C C . VAL A 1 106 ? 9.485 2.636 12.276 1.00 13.61 103 VAL A C 1
ATOM 859 O O . VAL A 1 106 ? 9.909 1.923 11.364 1.00 13.12 103 VAL A O 1
ATOM 863 N N . PHE A 1 107 ? 10.266 3.130 13.227 1.00 14.63 104 PHE A N 1
ATOM 864 C CA . PHE A 1 107 ? 11.694 2.855 13.261 1.00 14.07 104 PHE A CA 1
ATOM 865 C C . PHE A 1 107 ? 11.941 1.516 13.941 1.00 16.31 104 PHE A C 1
ATOM 866 O O . PHE A 1 107 ? 11.601 1.335 15.107 1.00 16.33 104 PHE A O 1
ATOM 874 N N . THR A 1 108 ? 12.521 0.583 13.193 1.00 17.44 105 THR A N 1
ATOM 875 C CA . THR A 1 108 ? 12.820 -0.754 13.697 1.00 21.56 105 THR A CA 1
ATOM 876 C C . THR A 1 108 ? 14.282 -1.060 13.404 1.00 25.09 105 THR A C 1
ATOM 877 O O . THR A 1 108 ? 15.035 -0.184 12.984 1.00 26.55 105 THR A O 1
ATOM 881 N N . GLY A 1 109 ? 14.684 -2.306 13.611 1.00 28.99 106 GLY A N 1
ATOM 882 C CA . GLY A 1 109 ? 16.063 -2.663 13.334 1.00 34.01 106 GLY A CA 1
ATOM 883 C C . GLY A 1 109 ? 16.350 -2.701 11.841 1.00 36.30 106 GLY A C 1
ATOM 884 O O . GLY A 1 109 ? 17.290 -2.070 11.357 1.00 36.81 106 GLY A O 1
ATOM 885 N N . SER A 1 110 ? 15.514 -3.434 11.111 1.00 38.40 107 SER A N 1
ATOM 886 C CA . SER A 1 110 ? 15.659 -3.600 9.667 1.00 39.05 107 SER A CA 1
ATOM 887 C C . SER A 1 110 ? 15.456 -2.343 8.821 1.00 37.95 107 SER A C 1
ATOM 888 O O . SER A 1 110 ? 16.275 -2.035 7.953 1.00 39.93 107 SER A O 1
ATOM 891 N N . ALA A 1 111 ? 14.368 -1.621 9.058 1.00 34.33 108 ALA A N 1
ATOM 892 C CA . ALA A 1 111 ? 14.094 -0.416 8.289 1.00 30.27 108 ALA A CA 1
ATOM 893 C C . ALA A 1 111 ? 13.037 0.450 8.954 1.00 26.60 108 ALA A C 1
ATOM 894 O O . ALA A 1 111 ? 12.633 0.201 10.087 1.00 26.09 108 ALA A O 1
ATOM 896 N N . ILE A 1 112 ? 12.608 1.481 8.236 1.00 22.99 109 ILE A N 1
ATOM 897 C CA . ILE A 1 112 ? 11.581 2.389 8.722 1.00 19.96 109 ILE A CA 1
ATOM 898 C C . ILE A 1 112 ? 10.334 2.051 7.915 1.00 19.65 109 ILE A C 1
ATOM 899 O O . ILE A 1 112 ? 10.255 2.364 6.730 1.00 20.21 109 ILE A O 1
ATOM 904 N N . TYR A 1 113 ? 9.371 1.401 8.555 1.00 17.67 110 TYR A N 1
ATOM 905 C CA . TYR A 1 113 ? 8.143 1.011 7.876 1.00 17.79 110 TYR A CA 1
ATOM 906 C C . TYR A 1 113 ? 7.139 2.145 7.834 1.00 15.90 110 TYR A C 1
ATOM 907 O O . TYR A 1 113 ? 6.984 2.885 8.799 1.00 15.49 110 TYR A O 1
ATOM 916 N N . THR A 1 114 ? 6.451 2.277 6.706 1.00 16.13 111 THR A N 1
ATOM 917 C CA . THR A 1 114 ? 5.465 3.331 6.552 1.00 15.55 111 THR A CA 1
ATOM 918 C C . THR A 1 114 ? 4.546 3.048 5.369 1.00 15.69 111 THR A C 1
ATOM 919 O O . THR A 1 114 ? 4.959 2.438 4.385 1.00 16.39 111 THR A O 1
ATOM 923 N N . PRO A 1 115 ? 3.278 3.466 5.472 1.00 16.41 112 PRO A N 1
ATOM 924 C CA . PRO A 1 115 ? 2.299 3.267 4.398 1.00 18.17 112 PRO A CA 1
ATOM 925 C C . PRO A 1 115 ? 2.202 4.513 3.506 1.00 18.97 112 PRO A C 1
ATOM 926 O O . PRO A 1 115 ? 1.483 4.518 2.508 1.00 18.82 112 PRO A O 1
ATOM 930 N N . GLN A 1 116 ? 2.928 5.568 3.870 1.00 17.76 113 GLN A N 1
ATOM 931 C CA . GLN A 1 116 ? 2.904 6.815 3.107 1.00 17.22 113 GLN A CA 1
ATOM 932 C C . GLN A 1 116 ? 3.635 6.735 1.765 1.00 16.46 113 GLN A C 1
ATOM 933 O O . GLN A 1 116 ? 4.541 5.918 1.586 1.00 17.68 113 GLN A O 1
ATOM 939 N N . ASN A 1 117 ? 3.233 7.580 0.815 1.00 15.83 114 ASN A N 1
ATOM 940 C CA . ASN A 1 117 ? 3.901 7.602 -0.481 1.00 15.60 114 ASN A CA 1
ATOM 941 C C . ASN A 1 117 ? 5.030 8.639 -0.460 1.00 15.59 114 ASN A C 1
ATOM 942 O O . ASN A 1 117 ? 5.255 9.306 0.555 1.00 15.73 114 ASN A O 1
ATOM 947 N N . GLY A 1 118 ? 5.742 8.762 -1.576 1.00 15.61 115 GLY A N 1
ATOM 948 C CA . GLY A 1 118 ? 6.855 9.692 -1.653 1.00 14.85 115 GLY A CA 1
ATOM 949 C C . GLY A 1 118 ? 6.545 11.137 -1.311 1.00 14.57 115 GLY A C 1
ATOM 950 O O . GLY A 1 118 ? 7.287 11.776 -0.558 1.00 13.05 115 GLY A O 1
ATOM 951 N N . ARG A 1 119 ? 5.458 11.666 -1.866 1.00 13.12 116 ARG A N 1
ATOM 952 C CA . ARG A 1 119 ? 5.074 13.052 -1.604 1.00 13.74 116 ARG A CA 1
ATOM 953 C C . ARG A 1 119 ? 4.819 13.283 -0.121 1.00 13.36 116 ARG A C 1
ATOM 954 O O . ARG A 1 119 ? 5.264 14.278 0.457 1.00 13.00 116 ARG A O 1
ATOM 962 N N . GLU A 1 120 ? 4.096 12.352 0.492 1.00 14.16 117 GLU A N 1
ATOM 963 C CA . GLU A 1 120 ? 3.760 12.449 1.903 1.00 12.96 117 GLU A CA 1
ATOM 964 C C . GLU A 1 120 ? 5.003 12.362 2.783 1.00 12.00 117 GLU A C 1
ATOM 965 O O . GLU A 1 120 ? 5.134 13.116 3.744 1.00 12.16 117 GLU A O 1
ATOM 971 N N . LEU A 1 121 ? 5.908 11.449 2.448 1.00 12.97 118 LEU A N 1
ATOM 972 C CA . LEU A 1 121 ? 7.141 11.290 3.218 1.00 13.38 118 LEU A CA 1
ATOM 973 C C . LEU A 1 121 ? 8.023 12.528 3.064 1.00 13.90 118 LEU A C 1
ATOM 974 O O . LEU A 1 121 ? 8.708 12.931 4.008 1.00 14.54 118 LEU A O 1
ATOM 979 N N . LEU A 1 122 ? 8.003 13.139 1.883 1.00 13.32 119 LEU A N 1
ATOM 980 C CA . LEU A 1 122 ? 8.797 14.343 1.663 1.00 15.41 119 LEU A CA 1
ATOM 981 C C . LEU A 1 122 ? 8.214 15.4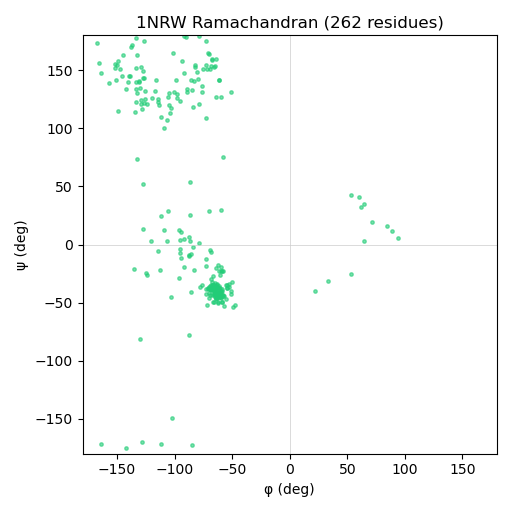83 2.490 1.00 14.45 119 LEU A C 1
ATOM 982 O O . LEU A 1 122 ? 8.950 16.333 2.991 1.00 15.34 119 LEU A O 1
ATOM 987 N N . ASP A 1 123 ? 6.890 15.513 2.633 1.00 13.40 120 ASP A N 1
ATOM 988 C CA . ASP A 1 123 ? 6.277 16.567 3.427 1.00 14.29 120 ASP A CA 1
ATOM 989 C C . ASP A 1 123 ? 6.713 16.452 4.883 1.00 14.12 120 ASP A C 1
ATOM 990 O O . ASP A 1 123 ? 6.923 17.463 5.559 1.00 14.08 120 ASP A O 1
ATOM 995 N N . VAL A 1 124 ? 6.842 15.221 5.370 1.00 13.25 121 VAL A N 1
ATOM 996 C CA . VAL A 1 124 ? 7.278 15.016 6.747 1.00 13.81 121 VAL A CA 1
ATOM 997 C C . VAL A 1 124 ? 8.703 15.557 6.880 1.00 13.72 121 VAL A C 1
ATOM 998 O O . VAL A 1 124 ? 9.028 16.272 7.831 1.00 13.27 121 VAL A O 1
ATOM 1002 N N A GLU A 1 125 ? 9.553 15.225 5.917 0.50 14.17 122 GLU A N 1
ATOM 1003 N N B GLU A 1 125 ? 9.536 15.218 5.898 0.50 14.79 122 GLU A N 1
ATOM 1004 C CA A GLU A 1 125 ? 10.934 15.683 5.957 0.50 14.07 122 GLU A CA 1
ATOM 1005 C CA B GLU A 1 125 ? 10.939 15.637 5.851 0.50 14.57 122 GLU A CA 1
ATOM 1006 C C A GLU A 1 125 ? 11.049 17.194 5.817 0.50 14.78 122 GLU A C 1
ATOM 1007 C C B GLU A 1 125 ? 11.072 17.158 5.774 0.50 15.54 122 GLU A C 1
ATOM 1008 O O A GLU A 1 125 ? 11.813 17.834 6.541 0.50 14.50 122 GLU A O 1
ATOM 1009 O O B GLU A 1 125 ? 11.865 17.762 6.497 0.50 15.54 122 GLU A O 1
ATOM 1020 N N . LEU A 1 126 ? 10.291 17.769 4.889 1.00 14.77 123 LEU A N 1
ATOM 1021 C CA . LEU A 1 126 ? 10.318 19.213 4.703 1.00 15.80 123 LEU A CA 1
ATOM 1022 C C . LEU A 1 126 ? 9.944 19.912 6.011 1.00 14.67 123 LEU A C 1
ATOM 1023 O O . LEU A 1 126 ? 10.483 20.968 6.334 1.00 14.59 123 LEU A O 1
ATOM 1028 N N . ASP A 1 127 ? 9.020 19.322 6.766 1.00 14.74 124 ASP A N 1
ATOM 1029 C CA . ASP A 1 127 ? 8.615 19.912 8.040 1.00 14.97 124 ASP A CA 1
ATOM 1030 C C . ASP A 1 127 ? 9.813 19.935 9.000 1.00 15.11 124 ASP A C 1
ATOM 1031 O O . ASP A 1 127 ? 9.976 20.877 9.776 1.00 14.28 124 ASP A O 1
ATOM 1036 N N . ARG A 1 128 ? 10.648 18.898 8.946 1.00 15.81 125 ARG A N 1
ATOM 1037 C CA . ARG A 1 128 ? 11.838 18.845 9.799 1.00 16.68 125 ARG A CA 1
ATOM 1038 C C . ARG A 1 128 ? 12.764 20.011 9.442 1.00 17.81 125 ARG A C 1
ATOM 1039 O O . ARG A 1 128 ? 13.222 20.740 10.324 1.00 18.28 125 ARG A O 1
ATOM 1047 N N . PHE A 1 129 ? 13.044 20.162 8.147 1.00 16.19 126 PHE A N 1
ATOM 1048 C CA . PHE A 1 129 ? 13.915 21.224 7.640 1.00 18.22 126 PHE A CA 1
ATOM 1049 C C . PHE A 1 129 ? 13.398 22.604 8.039 1.00 17.20 126 PHE A C 1
ATOM 1050 O O . PHE A 1 129 ? 14.130 23.416 8.596 1.00 16.55 126 PHE A O 1
ATOM 1058 N N . ARG A 1 130 ? 12.131 22.870 7.731 1.00 17.60 127 ARG A N 1
ATOM 1059 C CA . ARG A 1 130 ? 11.528 24.165 8.032 1.00 17.76 127 ARG A CA 1
ATOM 1060 C C . ARG A 1 130 ? 11.445 24.495 9.516 1.00 17.08 127 ARG A C 1
ATOM 1061 O O . ARG A 1 130 ? 11.571 25.654 9.906 1.00 16.96 127 ARG A O 1
ATOM 1069 N N . SER A 1 131 ? 11.226 23.484 10.346 1.00 15.39 128 SER A N 1
ATOM 1070 C CA . SER A 1 131 ? 11.124 23.718 11.780 1.00 14.87 128 SER A CA 1
ATOM 1071 C C . SER A 1 131 ? 12.475 24.089 12.372 1.00 14.63 128 SER A C 1
ATOM 1072 O O . SER A 1 131 ? 12.557 24.924 13.273 1.00 15.53 128 SER A O 1
ATOM 1075 N N . ALA A 1 132 ? 13.531 23.470 11.853 1.00 15.65 129 ALA A N 1
ATOM 1076 C CA . ALA A 1 132 ? 14.886 23.723 12.331 1.00 16.38 129 ALA A CA 1
ATOM 1077 C C . ALA A 1 132 ? 15.386 25.088 11.877 1.00 16.59 129 ALA A C 1
ATOM 1078 O O . ALA A 1 132 ? 16.058 25.792 12.631 1.00 14.11 129 ALA A O 1
ATOM 1080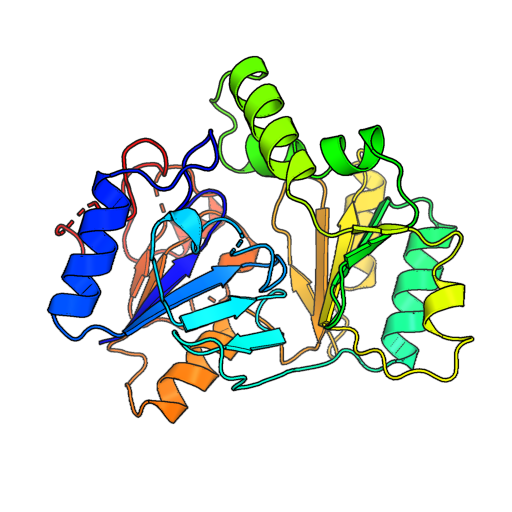 N N . ASN A 1 133 ? 15.042 25.457 10.646 1.00 15.73 130 ASN A N 1
ATOM 1081 C CA . ASN A 1 133 ? 15.473 26.727 10.071 1.00 15.88 130 ASN A CA 1
ATOM 1082 C C . ASN A 1 133 ? 14.312 27.468 9.414 1.00 18.08 130 ASN A C 1
ATOM 1083 O O . ASN A 1 133 ? 14.216 27.536 8.186 1.00 16.46 130 ASN A O 1
ATOM 1088 N N . PRO A 1 134 ? 13.416 28.038 10.231 1.00 19.20 131 PRO A N 1
ATOM 1089 C CA . PRO A 1 134 ? 12.252 28.775 9.728 1.00 21.87 131 PRO A CA 1
ATOM 1090 C C . PRO A 1 134 ? 12.622 29.945 8.823 1.00 24.61 131 PRO A C 1
ATOM 1091 O O . PRO A 1 134 ? 11.814 30.383 8.005 1.00 25.29 131 PRO A O 1
ATOM 1095 N N . GLU A 1 135 ? 13.844 30.441 8.977 1.00 24.59 132 GLU A N 1
ATOM 1096 C CA . GLU A 1 135 ? 14.326 31.586 8.207 1.00 26.92 132 GLU A CA 1
ATOM 1097 C C . GLU A 1 135 ? 14.910 31.231 6.840 1.00 27.58 132 GLU A C 1
ATOM 1098 O O . GLU A 1 135 ? 15.198 32.117 6.034 1.00 29.01 132 GLU A O 1
ATOM 1104 N N . ALA A 1 136 ? 15.071 29.941 6.574 1.00 26.78 133 ALA A N 1
ATOM 1105 C CA . ALA A 1 136 ? 15.660 29.493 5.319 1.00 27.31 133 ALA A CA 1
ATOM 1106 C C . ALA A 1 136 ? 14.745 29.580 4.101 1.00 28.27 133 ALA A C 1
ATOM 1107 O O . ALA A 1 136 ? 13.526 29.473 4.209 1.00 26.53 133 ALA A O 1
ATOM 1109 N N . ASP A 1 137 ? 15.359 29.773 2.938 1.00 28.81 134 ASP A N 1
ATOM 1110 C CA . ASP A 1 137 ? 14.631 29.861 1.682 1.00 30.65 134 ASP A CA 1
ATOM 1111 C C . ASP A 1 137 ? 13.965 28.509 1.425 1.00 31.12 134 ASP A C 1
ATOM 1112 O O . ASP A 1 137 ? 14.628 27.471 1.443 1.00 28.85 134 ASP A O 1
ATOM 1117 N N . LEU A 1 138 ? 12.656 28.528 1.185 1.00 30.02 135 LEU A N 1
ATOM 1118 C CA . LEU A 1 138 ? 11.894 27.303 0.949 1.00 30.60 135 LEU A CA 1
ATOM 1119 C C . LEU A 1 138 ? 12.442 26.425 -0.177 1.00 28.86 135 LEU A C 1
ATOM 1120 O O . LEU A 1 138 ? 12.378 25.197 -0.095 1.00 25.22 135 LEU A O 1
ATOM 1125 N N . SER A 1 139 ? 12.980 27.045 -1.224 1.00 28.18 136 SER A N 1
ATOM 1126 C CA . SER A 1 139 ? 13.518 26.286 -2.349 1.00 28.22 136 SER A CA 1
ATOM 1127 C C . SER A 1 139 ? 14.791 25.543 -1.960 1.00 28.32 136 SER A C 1
ATOM 1128 O O . SER A 1 139 ? 15.015 24.412 -2.391 1.00 28.60 136 SER A O 1
ATOM 1131 N N . VAL A 1 140 ? 15.629 26.180 -1.149 1.00 27.27 137 VAL A N 1
ATOM 1132 C CA . VAL A 1 140 ? 16.864 25.543 -0.707 1.00 27.20 137 VAL A CA 1
ATOM 1133 C C . VAL A 1 140 ? 16.505 24.348 0.171 1.00 25.53 137 VAL A C 1
ATOM 1134 O O . VAL A 1 140 ? 17.083 23.268 0.034 1.00 26.24 137 VAL A O 1
ATOM 1138 N N . LEU A 1 141 ? 15.534 24.540 1.060 1.00 23.70 138 LEU A N 1
ATOM 1139 C CA . LEU A 1 141 ? 15.097 23.472 1.955 1.00 23.36 138 LEU A CA 1
ATOM 1140 C C . LEU A 1 141 ? 14.464 22.298 1.205 1.00 23.94 138 LEU A C 1
ATOM 1141 O O . LEU A 1 141 ? 14.711 21.138 1.531 1.00 23.49 138 LEU A O 1
ATOM 1146 N N . LYS A 1 142 ? 13.640 22.595 0.208 1.00 23.56 139 LYS A N 1
ATOM 1147 C CA . LYS A 1 142 ? 12.990 21.537 -0.557 1.00 24.94 139 LYS A CA 1
ATOM 1148 C C . LYS A 1 142 ? 14.005 20.707 -1.335 1.00 25.22 139 LYS A C 1
ATOM 1149 O O . LYS A 1 142 ? 13.941 19.476 -1.333 1.00 25.02 139 LYS A O 1
ATOM 1155 N N . GLN A 1 143 ? 14.942 21.378 -1.997 1.00 26.60 140 GLN A N 1
ATOM 1156 C CA . GLN A 1 143 ? 15.957 20.675 -2.774 1.00 28.06 140 GLN A CA 1
ATOM 1157 C C . GLN A 1 143 ? 16.742 19.733 -1.880 1.00 27.70 140 GLN A C 1
ATOM 1158 O O . GLN A 1 143 ? 17.023 18.594 -2.254 1.00 26.41 140 GLN A O 1
ATOM 1164 N N . ALA A 1 144 ? 17.098 20.217 -0.696 1.00 27.05 141 ALA A N 1
ATOM 1165 C CA . ALA A 1 144 ? 17.854 19.413 0.252 1.00 27.49 141 ALA A CA 1
ATOM 1166 C C . ALA A 1 144 ? 16.996 18.279 0.804 1.00 27.67 141 ALA A C 1
ATOM 1167 O O . ALA A 1 144 ? 17.484 17.168 1.007 1.00 26.87 141 ALA A O 1
ATOM 1169 N N . ALA A 1 145 ? 15.718 18.560 1.047 1.00 27.02 142 ALA A N 1
ATOM 1170 C CA . ALA A 1 145 ? 14.802 17.549 1.571 1.00 25.71 142 ALA A CA 1
ATOM 1171 C C . ALA A 1 145 ? 14.652 16.404 0.574 1.00 24.38 142 ALA A C 1
ATOM 1172 O O . ALA A 1 145 ? 14.495 15.246 0.961 1.00 24.89 142 ALA A O 1
ATOM 1174 N N . GLU A 1 146 ? 14.698 16.734 -0.712 1.00 25.68 143 GLU A N 1
ATOM 1175 C CA . GLU A 1 146 ? 14.575 15.726 -1.756 1.00 26.86 143 GLU A CA 1
ATOM 1176 C C . GLU A 1 146 ? 15.831 14.857 -1.779 1.00 28.66 143 GLU A C 1
ATOM 1177 O O . GLU A 1 146 ? 15.750 13.636 -1.908 1.00 27.40 143 GLU A O 1
ATOM 1183 N N . VAL A 1 147 ? 16.995 15.484 -1.639 1.00 28.78 144 VAL A N 1
ATOM 1184 C CA . VAL A 1 147 ? 18.238 14.724 -1.629 1.00 29.99 144 VAL A CA 1
ATOM 1185 C C . VAL A 1 147 ? 18.193 13.776 -0.433 1.00 28.71 144 VAL A C 1
ATOM 1186 O O . VAL A 1 147 ? 18.558 12.606 -0.539 1.00 29.27 144 VAL A O 1
ATOM 1190 N N . GLN A 1 148 ? 17.726 14.287 0.701 1.00 27.41 145 GLN A N 1
ATOM 1191 C CA . GLN A 1 148 ? 17.611 13.489 1.918 1.00 24.86 145 GLN A CA 1
ATOM 1192 C C . GLN A 1 148 ? 16.707 12.274 1.709 1.00 27.39 145 GLN A C 1
ATOM 1193 O O . GLN A 1 148 ? 17.050 11.148 2.077 1.00 26.09 145 GLN A O 1
ATOM 1199 N N . TYR A 1 149 ? 15.532 12.515 1.139 1.00 25.47 146 TYR A N 1
ATOM 1200 C CA . TYR A 1 149 ? 14.587 11.439 0.893 1.00 25.90 146 TYR A CA 1
ATOM 1201 C C . TYR A 1 149 ? 15.172 10.396 -0.054 1.00 26.25 146 TYR A C 1
ATOM 1202 O O . TYR A 1 149 ? 14.937 9.198 0.109 1.00 25.64 146 TYR A O 1
ATOM 1211 N N . SER A 1 150 ? 15.938 10.856 -1.039 1.00 28.93 147 SER A N 1
ATOM 1212 C CA . SER A 1 150 ? 16.535 9.959 -2.022 1.00 31.85 147 SER A CA 1
ATOM 1213 C C . SER A 1 150 ? 17.501 8.959 -1.395 1.00 33.07 147 SER A C 1
ATOM 1214 O O . SER A 1 150 ? 17.837 7.947 -2.009 1.00 34.44 147 SER A O 1
ATOM 1217 N N . GLN A 1 151 ? 17.947 9.241 -0.176 1.00 33.87 148 GLN A N 1
ATOM 1218 C CA . GLN A 1 151 ? 18.875 8.353 0.518 1.00 34.67 148 GLN A CA 1
ATOM 1219 C C . GLN A 1 151 ? 18.178 7.659 1.681 1.00 33.52 148 GLN A C 1
ATOM 1220 O O . GLN A 1 151 ? 18.821 7.043 2.533 1.00 32.70 148 GLN A O 1
ATOM 1226 N N . SER A 1 152 ? 16.854 7.754 1.703 1.00 31.27 149 SER A N 1
ATOM 1227 C CA . SER A 1 152 ? 16.063 7.156 2.765 1.00 29.61 149 SER A CA 1
ATOM 1228 C C . SER A 1 152 ? 16.045 5.633 2.699 1.00 28.16 149 SER A C 1
ATOM 1229 O O . SER A 1 152 ? 16.391 5.035 1.678 1.00 28.73 149 SER A O 1
ATOM 1232 N N . GLY A 1 153 ? 15.637 5.018 3.802 1.00 26.92 150 GLY A N 1
ATOM 1233 C CA . GLY A 1 153 ? 15.575 3.569 3.877 1.00 26.83 150 GLY A CA 1
ATOM 1234 C C . GLY A 1 153 ? 14.206 3.123 4.346 1.00 25.49 150 GLY A C 1
ATOM 1235 O O . GLY A 1 153 ? 14.076 2.349 5.299 1.00 25.40 150 GLY A O 1
ATOM 1236 N N . PHE A 1 154 ? 13.177 3.625 3.673 1.00 23.75 151 PHE A N 1
ATOM 1237 C CA . PHE A 1 154 ? 11.805 3.278 4.013 1.00 21.87 151 PHE A CA 1
ATOM 1238 C C . PHE A 1 154 ? 11.400 1.955 3.385 1.00 22.20 151 PHE A C 1
ATOM 1239 O O . PHE A 1 154 ? 11.923 1.554 2.343 1.00 22.29 151 PHE A O 1
ATOM 1247 N N . ALA A 1 155 ? 10.463 1.287 4.040 1.00 22.08 152 ALA A N 1
ATOM 1248 C CA . ALA A 1 155 ? 9.921 0.022 3.572 1.00 22.23 152 ALA A CA 1
ATOM 1249 C C . ALA A 1 155 ? 8.415 0.234 3.609 1.00 22.91 152 ALA A C 1
ATOM 1250 O O . ALA A 1 155 ? 7.860 0.599 4.643 1.00 20.70 152 ALA A O 1
ATOM 1252 N N . TYR A 1 156 ? 7.756 0.022 2.476 1.00 23.30 153 TYR A N 1
ATOM 1253 C CA . TYR A 1 156 ? 6.317 0.220 2.387 1.00 25.80 153 TYR A CA 1
ATOM 1254 C C . TYR A 1 156 ? 5.481 -0.919 2.948 1.00 25.83 153 TYR A C 1
ATOM 1255 O O . TYR A 1 156 ? 5.824 -2.093 2.803 1.00 27.16 153 TYR A O 1
ATOM 1264 N N . ILE A 1 157 ? 4.378 -0.551 3.592 1.00 25.98 154 ILE A N 1
ATOM 1265 C CA . ILE A 1 157 ? 3.429 -1.511 4.140 1.00 26.57 154 ILE A CA 1
ATOM 1266 C C . ILE A 1 157 ? 2.037 -0.967 3.833 1.00 27.60 154 ILE A C 1
ATOM 1267 O O . ILE A 1 157 ? 1.827 0.248 3.827 1.00 27.00 154 ILE A O 1
ATOM 1272 N N . ASN A 1 158 ? 1.094 -1.860 3.556 1.00 28.01 155 ASN A N 1
ATOM 1273 C CA . ASN A 1 158 ? -0.273 -1.448 3.256 1.00 28.85 155 ASN A CA 1
ATOM 1274 C C . ASN A 1 158 ? -0.974 -1.065 4.551 1.00 27.83 155 ASN A C 1
ATOM 1275 O O . ASN A 1 158 ? -1.797 -0.151 4.578 1.00 28.53 155 ASN A O 1
ATOM 1280 N N . SER A 1 159 ? -0.635 -1.772 5.625 1.00 26.98 156 SER A N 1
ATOM 1281 C CA . SER A 1 159 ? -1.219 -1.523 6.939 1.00 26.24 156 SER A CA 1
ATOM 1282 C C . SER A 1 159 ? -0.240 -1.929 8.034 1.00 24.44 156 SER A C 1
ATOM 1283 O O . SER A 1 159 ? 0.586 -2.819 7.837 1.00 23.65 156 SER A O 1
ATOM 1286 N N . PHE A 1 160 ? -0.343 -1.274 9.186 1.00 23.95 157 PHE A N 1
ATOM 1287 C CA . PHE A 1 160 ? 0.527 -1.559 10.326 1.00 23.21 157 PHE A CA 1
ATOM 1288 C C . PHE A 1 160 ? 0.365 -3.024 10.712 1.00 24.09 157 PHE A C 1
ATOM 1289 O O . PHE A 1 160 ? 1.239 -3.618 11.339 1.00 22.33 157 PHE A O 1
ATOM 1297 N N . GLN A 1 161 ? -0.774 -3.593 10.334 1.00 25.02 158 GLN A N 1
ATOM 1298 C CA . GLN A 1 161 ? -1.089 -4.984 10.634 1.00 27.77 158 GLN A CA 1
ATOM 1299 C C . GLN A 1 161 ? 0.027 -5.921 10.179 1.00 26.18 158 GLN A C 1
ATOM 1300 O O . GLN A 1 161 ? 0.335 -6.907 10.850 1.00 26.74 158 GLN A O 1
ATOM 1306 N N . GLU A 1 162 ? 0.634 -5.599 9.041 1.00 25.26 159 GLU A N 1
ATOM 1307 C CA . GLU A 1 162 ? 1.704 -6.408 8.473 1.00 24.70 159 GLU A CA 1
ATOM 1308 C C . GLU A 1 162 ? 2.915 -6.547 9.380 1.00 23.85 159 GLU A C 1
ATOM 1309 O O . GLU A 1 162 ? 3.719 -7.463 9.209 1.00 24.48 159 GLU A O 1
ATOM 1315 N N . LEU A 1 163 ? 3.054 -5.644 10.345 1.00 23.00 160 LEU A N 1
ATOM 1316 C CA . LEU A 1 163 ? 4.199 -5.700 11.242 1.00 23.77 160 LEU A CA 1
ATOM 1317 C C . LEU A 1 163 ? 3.979 -6.661 12.410 1.00 26.44 160 LEU A C 1
ATOM 1318 O O . LEU A 1 163 ? 4.878 -6.866 13.232 1.00 25.97 160 LEU A O 1
ATOM 1323 N N . PHE A 1 164 ? 2.794 -7.262 12.470 1.00 27.73 161 PHE A N 1
ATOM 1324 C CA . PHE A 1 164 ? 2.466 -8.184 13.554 1.00 31.99 161 PHE A CA 1
ATOM 1325 C C . PHE A 1 164 ? 2.006 -9.560 13.081 1.00 36.35 161 PHE A C 1
ATOM 1326 O O . PHE A 1 164 ? 2.130 -10.543 13.810 1.00 36.48 161 PHE A O 1
ATOM 1334 N N . GLU A 1 165 ? 1.474 -9.632 11.867 1.00 41.70 162 GLU A N 1
ATOM 1335 C CA . GLU A 1 165 ? 0.973 -10.897 11.342 1.00 47.67 162 GLU A CA 1
ATOM 1336 C C . GLU A 1 165 ? 2.037 -11.747 10.653 1.00 49.74 162 GLU A C 1
ATOM 1337 O O . GLU A 1 165 ? 1.715 -12.578 9.804 1.00 51.56 162 GLU A O 1
ATOM 1343 N N . ALA A 1 166 ? 3.297 -11.558 11.027 1.00 51.80 163 ALA A N 1
ATOM 1344 C CA . ALA A 1 166 ? 4.387 -12.319 10.424 1.00 53.54 163 ALA A CA 1
ATOM 1345 C C . ALA A 1 166 ? 5.266 -12.994 11.473 1.00 54.53 163 ALA A C 1
ATOM 1346 O O . ALA A 1 166 ? 5.519 -12.429 12.534 1.00 54.18 163 ALA A O 1
ATOM 1348 N N . ASP A 1 167 ? 5.734 -14.201 11.171 1.00 55.96 164 ASP A N 1
ATOM 1349 C CA . ASP A 1 167 ? 6.587 -14.928 12.105 1.00 57.39 164 ASP A CA 1
ATOM 1350 C C . ASP A 1 167 ? 8.062 -14.559 11.933 1.00 57.43 164 ASP A C 1
ATOM 1351 O O . ASP A 1 167 ? 8.915 -15.427 11.748 1.00 58.25 164 ASP A O 1
ATOM 1356 N N . GLU A 1 168 ? 8.356 -13.263 11.987 1.00 56.94 165 GLU A N 1
ATOM 1357 C CA . GLU A 1 168 ? 9.730 -12.783 11.865 1.00 56.14 165 GLU A CA 1
ATOM 1358 C C . GLU A 1 168 ? 10.012 -11.755 12.956 1.00 54.17 165 GLU A C 1
ATOM 1359 O O . GLU A 1 168 ? 9.158 -10.927 13.274 1.00 53.70 165 GLU A O 1
ATOM 1365 N N . PRO A 1 169 ? 11.215 -11.803 13.550 1.00 52.71 166 PRO A N 1
ATOM 1366 C CA . PRO A 1 169 ? 11.588 -10.860 14.611 1.00 50.92 166 PRO A CA 1
ATOM 1367 C C . PRO A 1 169 ? 11.542 -9.406 14.146 1.00 48.18 166 PRO A C 1
ATOM 1368 O O . PRO A 1 169 ? 12.139 -9.055 13.132 1.00 47.89 166 PRO A O 1
ATOM 1372 N N . ILE A 1 170 ? 10.826 -8.569 14.888 1.00 45.45 167 ILE A N 1
ATOM 1373 C CA . ILE A 1 170 ? 10.722 -7.151 14.560 1.00 41.58 167 ILE A CA 1
ATOM 1374 C C . ILE A 1 170 ? 10.552 -6.331 15.835 1.00 38.22 167 ILE A C 1
ATOM 1375 O O . ILE A 1 170 ? 9.548 -6.449 16.537 1.00 38.39 167 ILE A O 1
ATOM 1380 N N . ASP A 1 171 ? 11.548 -5.506 16.133 1.00 33.54 168 ASP A N 1
ATOM 1381 C CA . ASP A 1 171 ? 11.512 -4.671 17.323 1.00 29.99 168 ASP A CA 1
ATOM 1382 C C . ASP A 1 171 ? 11.075 -3.260 16.962 1.00 25.82 168 ASP A C 1
ATOM 1383 O O . ASP A 1 171 ? 11.457 -2.730 15.920 1.00 23.75 168 ASP A O 1
ATOM 1388 N N . PHE A 1 172 ? 10.268 -2.665 17.831 1.00 22.25 169 PHE A N 1
ATOM 1389 C CA . PHE A 1 172 ? 9.762 -1.312 17.632 1.00 19.65 169 PHE A CA 1
ATOM 1390 C C . PHE A 1 172 ? 10.552 -0.374 18.538 1.00 18.30 169 PHE A C 1
ATOM 1391 O O . PHE A 1 172 ? 10.511 -0.505 19.758 1.00 18.56 169 PHE A O 1
ATOM 1399 N N . TYR A 1 173 ? 11.268 0.573 17.936 1.00 15.78 170 TYR A N 1
ATOM 1400 C CA . TYR A 1 173 ? 12.086 1.503 18.709 1.00 15.27 170 TYR A CA 1
ATOM 1401 C C . TYR A 1 173 ? 11.500 2.896 18.876 1.00 15.11 170 TYR A C 1
ATOM 1402 O O . TYR A 1 173 ? 11.531 3.461 19.965 1.00 15.50 170 TYR A O 1
ATOM 1411 N N . ASN A 1 174 ? 10.979 3.458 17.790 1.00 14.60 171 ASN A N 1
ATOM 1412 C CA . ASN A 1 174 ? 10.439 4.810 17.835 1.00 14.52 171 ASN A CA 1
ATOM 1413 C C . ASN A 1 174 ? 9.345 4.899 16.783 1.00 13.59 171 ASN A C 1
ATOM 1414 O O . ASN A 1 174 ? 9.462 4.308 15.708 1.00 14.86 171 ASN A O 1
ATOM 1419 N N . ILE A 1 175 ? 8.274 5.608 17.114 1.00 13.49 172 ILE A N 1
ATOM 1420 C CA . ILE A 1 175 ? 7.160 5.790 16.194 1.00 12.95 172 ILE A CA 1
ATOM 1421 C C . ILE A 1 175 ? 6.919 7.278 16.015 1.00 14.57 172 ILE A C 1
ATOM 1422 O O . ILE A 1 175 ? 6.662 7.999 16.985 1.00 14.78 172 ILE A O 1
ATOM 1427 N N . LEU A 1 176 ? 7.023 7.737 14.773 1.00 13.95 173 LEU A N 1
ATOM 1428 C CA . LEU A 1 176 ? 6.795 9.143 14.461 1.00 13.82 173 LEU A CA 1
ATOM 1429 C C . LEU A 1 176 ? 5.386 9.302 13.892 1.00 13.86 173 LEU A C 1
ATOM 1430 O O . LEU A 1 176 ? 4.977 8.535 13.022 1.00 15.38 173 LEU A O 1
ATOM 1435 N N . GLY A 1 177 ? 4.652 10.275 14.424 1.00 13.73 174 GLY A N 1
ATOM 1436 C CA . GLY A 1 177 ? 3.308 10.577 13.959 1.00 15.16 174 GLY A CA 1
ATOM 1437 C C . GLY A 1 177 ? 3.332 11.983 13.386 1.00 15.23 174 GLY A C 1
ATOM 1438 O O . GLY A 1 177 ? 3.984 12.863 13.942 1.00 16.17 174 GLY A O 1
ATOM 1439 N N . PHE A 1 178 ? 2.615 12.208 12.289 1.00 15.06 175 PHE A N 1
ATOM 1440 C CA . PHE A 1 178 ? 2.611 13.517 11.641 1.00 15.94 175 PHE A CA 1
ATOM 1441 C C . PHE A 1 178 ? 1.224 13.909 11.153 1.00 16.85 175 PHE A C 1
ATOM 1442 O O . PHE A 1 178 ? 0.448 13.058 10.720 1.00 15.85 175 PHE A O 1
ATOM 1450 N N . SER A 1 179 ? 0.926 15.203 11.228 1.00 15.22 176 SER A N 1
ATOM 1451 C CA . SER A 1 179 ? -0.341 15.732 10.727 1.00 18.03 176 SER A CA 1
ATOM 1452 C C . SER A 1 179 ? -0.198 17.214 10.409 1.00 17.87 176 SER A C 1
ATOM 1453 O O . SER A 1 179 ? 0.446 17.953 11.152 1.00 19.22 176 SER A O 1
ATOM 1456 N N . PHE A 1 180 ? -0.791 17.642 9.298 1.00 18.76 177 PHE A N 1
ATOM 1457 C CA . PHE A 1 180 ? -0.748 19.049 8.905 1.00 20.48 177 PHE A CA 1
ATOM 1458 C C . PHE A 1 180 ? -1.658 19.877 9.803 1.00 21.51 177 PHE A C 1
ATOM 1459 O O . PHE A 1 180 ? -1.518 21.098 9.887 1.00 22.47 177 PHE A O 1
ATOM 1467 N N . PHE A 1 181 ? -2.585 19.204 10.477 1.00 21.54 178 PHE A N 1
ATOM 1468 C CA . PHE A 1 181 ? -3.581 19.879 11.304 1.00 22.11 178 PHE A CA 1
ATOM 1469 C C . PHE A 1 181 ? -3.312 20.027 12.793 1.00 20.99 178 PHE A C 1
ATOM 1470 O O . PHE A 1 181 ? -3.121 19.046 13.512 1.00 19.42 178 PHE A O 1
ATOM 1478 N N . LYS A 1 182 ? -3.332 21.276 13.247 1.00 20.02 179 LYS A N 1
ATOM 1479 C CA . LYS A 1 182 ? -3.088 21.591 14.646 1.00 23.15 179 LYS A CA 1
ATOM 1480 C C . LYS A 1 182 ? -3.966 20.761 15.578 1.00 22.16 179 LYS A C 1
ATOM 1481 O O . LYS A 1 182 ? -3.494 20.261 16.599 1.00 21.54 179 LYS A O 1
ATOM 1487 N N . GLU A 1 183 ? -5.239 20.611 15.223 1.00 22.71 180 GLU A N 1
ATOM 1488 C CA . GLU A 1 183 ? -6.178 19.851 16.047 1.00 24.25 180 GLU A CA 1
ATOM 1489 C C . GLU A 1 183 ? -5.751 18.399 16.232 1.00 23.14 180 GLU A C 1
ATOM 1490 O O . GLU A 1 183 ? -5.891 17.836 17.321 1.00 22.78 180 GLU A O 1
ATOM 1496 N N . LYS A 1 184 ? -5.247 17.792 15.161 1.00 21.76 181 LYS A N 1
ATOM 1497 C CA . LYS A 1 184 ? -4.802 16.404 15.200 1.00 21.09 181 LYS A CA 1
ATOM 1498 C C . LYS A 1 184 ? -3.540 16.280 16.044 1.00 19.93 181 LYS A C 1
ATOM 1499 O O . LYS A 1 184 ? -3.367 15.311 16.784 1.00 19.56 181 LYS A O 1
ATOM 1505 N N . LEU A 1 185 ? -2.657 17.265 15.926 1.00 18.86 182 LEU A N 1
ATOM 1506 C CA . LEU 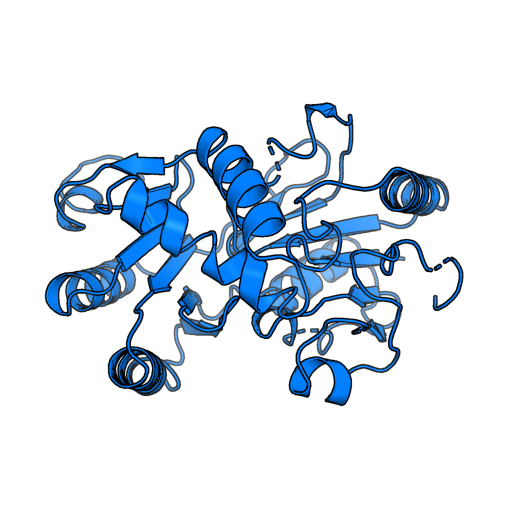A 1 185 ? -1.418 17.261 16.688 1.00 19.33 182 LEU A CA 1
ATOM 1507 C C . LEU A 1 185 ? -1.713 17.374 18.181 1.00 19.43 182 LEU A C 1
ATOM 1508 O O . LEU A 1 185 ? -1.110 16.672 18.999 1.00 19.00 182 LEU A O 1
ATOM 1513 N N . GLU A 1 186 ? -2.647 18.248 18.545 1.00 20.66 183 GLU A N 1
ATOM 1514 C CA . GLU A 1 186 ? -2.992 18.411 19.951 1.00 22.57 183 GLU A CA 1
ATOM 1515 C C . GLU A 1 186 ? -3.630 17.132 20.492 1.00 22.51 183 GLU A C 1
ATOM 1516 O O . GLU A 1 186 ? -3.352 16.721 21.620 1.00 22.63 183 GLU A O 1
ATOM 1522 N N . ALA A 1 187 ? -4.468 16.495 19.679 1.00 21.60 184 ALA A N 1
ATOM 1523 C CA . ALA A 1 187 ? -5.137 15.260 20.079 1.00 21.94 184 ALA A CA 1
ATOM 1524 C C . ALA A 1 187 ? -4.127 14.146 20.348 1.00 22.13 184 ALA A C 1
ATOM 1525 O O . ALA A 1 187 ? -4.276 13.373 21.297 1.00 21.67 184 ALA A O 1
ATOM 1527 N N . GLY A 1 188 ? -3.105 14.060 19.501 1.00 21.19 185 GLY A N 1
ATOM 1528 C CA . GLY A 1 188 ? -2.090 13.041 19.685 1.00 20.65 185 GLY A CA 1
ATOM 1529 C C . GLY A 1 188 ? -1.317 13.285 20.965 1.00 21.19 185 GLY A C 1
ATOM 1530 O O . GLY A 1 188 ? -1.038 12.355 21.723 1.00 20.09 185 GLY A O 1
ATOM 1531 N N . TRP A 1 189 ? -0.982 14.545 21.216 1.00 21.02 186 TRP A N 1
ATOM 1532 C CA . TRP A 1 189 ? -0.227 14.906 22.406 1.00 22.47 186 TRP A CA 1
ATOM 1533 C C . TRP A 1 189 ? -1.025 14.600 23.675 1.00 24.11 186 TRP A C 1
ATOM 1534 O O . TRP A 1 189 ? -0.496 14.016 24.625 1.00 24.04 186 TRP A O 1
ATOM 1545 N N . LYS A 1 190 ? -2.298 14.983 23.684 1.00 25.19 187 LYS A N 1
ATOM 1546 C CA . LYS A 1 190 ? -3.161 14.745 24.842 1.00 27.45 187 LYS A CA 1
ATOM 1547 C C . LYS A 1 190 ? -3.316 13.260 25.150 1.00 26.00 187 LYS A C 1
ATOM 1548 O O . LYS A 1 190 ? -3.397 12.855 26.313 1.00 24.75 187 LYS A O 1
ATOM 1554 N N . ARG A 1 191 ? -3.361 12.453 24.098 1.00 25.12 188 ARG A N 1
ATOM 1555 C CA . ARG A 1 191 ? -3.533 11.015 24.240 1.00 24.85 188 ARG A CA 1
ATOM 1556 C C . ARG A 1 191 ? -2.369 10.292 24.911 1.00 25.01 188 ARG A C 1
ATOM 1557 O O . ARG A 1 191 ? -2.583 9.336 25.654 1.00 25.31 188 ARG A O 1
ATOM 1565 N N . TYR A 1 192 ? -1.144 10.754 24.672 1.00 24.14 189 TYR A N 1
ATOM 1566 C CA . TYR A 1 192 ? 0.031 10.090 25.233 1.00 24.76 189 TYR A CA 1
ATOM 1567 C C . TYR A 1 192 ? 0.856 10.869 26.251 1.00 24.19 189 TYR A C 1
ATOM 1568 O O . TYR A 1 192 ? 1.783 10.316 26.842 1.00 25.26 189 TYR A O 1
ATOM 1577 N N . GLU A 1 193 ? 0.523 12.134 26.476 1.00 25.32 190 GLU A N 1
ATOM 1578 C CA . GLU A 1 193 ? 1.303 12.938 27.408 1.00 26.17 190 GLU A CA 1
ATOM 1579 C C . GLU A 1 193 ? 1.339 12.391 28.838 1.00 27.69 190 GLU A C 1
ATOM 1580 O O . GLU A 1 193 ? 2.267 12.688 29.589 1.00 26.65 190 GLU A O 1
ATOM 1586 N N . HIS A 1 194 ? 0.347 11.584 29.208 1.00 28.47 191 HIS A N 1
ATOM 1587 C CA . HIS A 1 194 ? 0.296 11.011 30.554 1.00 31.53 191 HIS A CA 1
ATOM 1588 C C . HIS A 1 194 ? 0.636 9.520 30.604 1.00 31.72 191 HIS A C 1
ATOM 1589 O O . HIS A 1 194 ? 0.563 8.903 31.668 1.00 31.18 191 HIS A O 1
ATOM 1596 N N . ALA A 1 195 ? 1.000 8.941 29.462 1.00 30.71 192 ALA A N 1
ATOM 1597 C CA . ALA A 1 195 ? 1.350 7.523 29.408 1.00 30.50 192 ALA A CA 1
ATOM 1598 C C . ALA A 1 195 ? 2.711 7.309 30.067 1.00 31.67 192 ALA A C 1
ATOM 1599 O O . ALA A 1 195 ? 3.748 7.687 29.518 1.00 30.02 192 ALA A O 1
ATOM 1601 N N . GLU A 1 196 ? 2.700 6.687 31.242 1.00 31.09 193 GLU A N 1
ATOM 1602 C CA . GLU A 1 196 ? 3.925 6.457 31.998 1.00 31.46 193 GLU A CA 1
ATOM 1603 C C . GLU A 1 196 ? 4.845 5.384 31.426 1.00 28.90 193 GLU A C 1
ATOM 1604 O O . GLU A 1 196 ? 5.996 5.266 31.844 1.00 28.88 193 GLU A O 1
ATOM 1610 N N . ASP A 1 197 ? 4.343 4.603 30.475 1.00 26.42 194 ASP A N 1
ATOM 1611 C CA . ASP A 1 197 ? 5.145 3.551 29.863 1.00 23.83 194 ASP A CA 1
ATOM 1612 C C . ASP A 1 197 ? 5.792 4.042 28.568 1.00 22.48 194 ASP A C 1
ATOM 1613 O O . ASP A 1 197 ? 6.469 3.283 27.880 1.00 22.96 194 ASP A O 1
ATOM 1618 N N . LEU A 1 198 ? 5.595 5.317 28.252 1.00 19.74 195 LEU A N 1
ATOM 1619 C CA . LEU A 1 198 ? 6.141 5.885 27.022 1.00 20.09 195 LEU A CA 1
ATOM 1620 C C . LEU A 1 198 ? 6.845 7.220 27.210 1.00 19.82 195 LEU A C 1
ATOM 1621 O O . LEU A 1 198 ? 6.676 7.893 28.228 1.00 19.44 195 LEU A O 1
ATOM 1626 N N . THR A 1 199 ? 7.643 7.586 26.210 1.00 18.79 196 THR A N 1
ATOM 1627 C CA . THR A 1 199 ? 8.340 8.866 26.182 1.00 16.99 196 THR A CA 1
ATOM 1628 C C . THR A 1 199 ? 7.712 9.600 24.990 1.00 17.34 196 THR A C 1
ATOM 1629 O O . THR A 1 199 ? 7.669 9.064 23.879 1.00 16.48 196 THR A O 1
ATOM 1633 N N . LEU A 1 200 ? 7.196 10.801 25.231 1.00 14.86 197 LEU A N 1
ATOM 1634 C CA . LEU A 1 200 ? 6.571 11.596 24.175 1.00 15.94 197 LEU A CA 1
ATOM 1635 C C . LEU A 1 200 ? 7.365 12.869 23.909 1.00 15.24 197 LEU A C 1
ATOM 1636 O O . LEU A 1 200 ? 7.591 13.671 24.817 1.00 14.94 197 LEU A O 1
ATOM 1641 N N . VAL A 1 201 ? 7.791 13.046 22.661 1.00 14.80 198 VAL A N 1
ATOM 1642 C CA . VAL A 1 201 ? 8.544 14.232 22.262 1.00 15.15 198 VAL A CA 1
ATOM 1643 C C . VAL A 1 201 ? 8.132 14.663 20.856 1.00 15.76 198 VAL A C 1
ATOM 1644 O O . VAL A 1 201 ? 7.208 14.100 20.267 1.00 15.23 198 VAL A O 1
ATOM 1648 N N . SER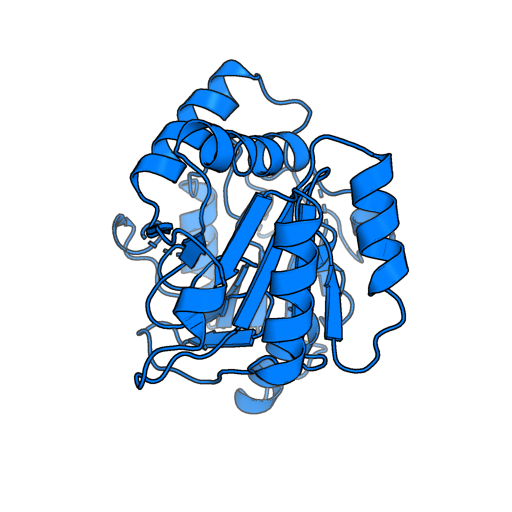 A 1 202 ? 8.816 15.678 20.336 1.00 17.04 199 SER A N 1
ATOM 1649 C CA . SER A 1 202 ? 8.568 16.179 18.989 1.00 16.72 199 SER A CA 1
ATOM 1650 C C . SER A 1 202 ? 9.904 16.631 18.416 1.00 16.67 199 SER A C 1
ATOM 1651 O O . SER A 1 202 ? 10.759 17.137 19.154 1.00 18.69 199 SER A O 1
ATOM 1654 N N . SER A 1 203 ? 10.095 16.437 17.112 1.00 15.40 200 SER A N 1
ATOM 1655 C CA . SER A 1 203 ? 11.333 16.844 16.453 1.00 16.33 200 SER A CA 1
ATOM 1656 C C . SER A 1 203 ? 11.052 17.858 15.343 1.00 16.14 200 SER A C 1
ATOM 1657 O O . SER A 1 203 ? 11.966 18.270 14.627 1.00 15.93 200 SER A O 1
ATOM 1660 N N . ALA A 1 204 ? 9.786 18.238 15.203 1.00 16.14 201 ALA A N 1
ATOM 1661 C CA . ALA A 1 204 ? 9.360 19.203 14.188 1.00 16.87 201 ALA A CA 1
ATOM 1662 C C . ALA A 1 204 ? 7.948 19.695 14.507 1.00 17.19 201 ALA A C 1
ATOM 1663 O O . ALA A 1 204 ? 7.177 19.007 15.176 1.00 16.80 201 ALA A O 1
ATOM 1665 N N . GLU A 1 205 ? 7.615 20.885 14.014 1.00 17.64 202 GLU A N 1
ATOM 1666 C CA . GLU A 1 205 ? 6.317 21.505 14.268 1.00 19.04 202 GLU A CA 1
ATOM 1667 C C . GLU A 1 205 ? 5.075 20.654 14.014 1.00 18.34 202 GLU A C 1
ATOM 1668 O O . GLU A 1 205 ? 4.068 20.804 14.709 1.00 17.67 202 GLU A O 1
ATOM 1674 N N . HIS A 1 206 ? 5.130 19.760 13.035 1.00 17.31 203 HIS A N 1
ATOM 1675 C CA . HIS A 1 206 ? 3.964 18.937 12.751 1.00 16.37 203 HIS A CA 1
ATOM 1676 C C . HIS A 1 206 ? 4.099 17.452 13.065 1.00 15.65 203 HIS A C 1
ATOM 1677 O O . HIS A 1 206 ? 3.402 16.618 12.483 1.00 14.67 203 HIS A O 1
ATOM 1684 N N . ASN A 1 207 ? 4.994 17.112 13.985 1.00 14.24 204 ASN A N 1
ATOM 1685 C CA . ASN A 1 207 ? 5.131 15.716 14.367 1.00 15.02 204 ASN A CA 1
ATOM 1686 C C . ASN A 1 207 ? 5.287 15.552 15.865 1.00 15.79 204 ASN A C 1
ATOM 1687 O O . ASN A 1 207 ? 5.408 16.529 16.617 1.00 14.04 204 ASN A O 1
ATOM 1692 N N . PHE A 1 208 ? 5.205 14.297 16.284 1.00 15.42 205 PHE A N 1
ATOM 1693 C CA . PHE A 1 208 ? 5.431 13.898 17.660 1.00 16.17 205 PHE A CA 1
ATOM 1694 C C . PHE A 1 208 ? 6.029 12.509 17.524 1.00 16.44 205 PHE A C 1
ATOM 1695 O O . PHE A 1 208 ? 5.789 11.819 16.529 1.00 17.02 205 PHE A O 1
ATOM 1703 N N . GLU A 1 209 ? 6.860 12.125 18.485 1.00 15.83 206 GLU A N 1
ATOM 1704 C CA . GLU A 1 209 ? 7.501 10.819 18.449 1.00 14.99 206 GLU A CA 1
ATOM 1705 C C . GLU A 1 209 ? 7.235 10.084 19.749 1.00 15.45 206 GLU A C 1
ATOM 1706 O O . GLU A 1 209 ? 7.204 10.688 20.821 1.00 15.99 206 GLU A O 1
ATOM 1712 N N . LEU A 1 210 ? 7.046 8.776 19.640 1.00 14.02 207 LEU A N 1
ATOM 1713 C CA . LEU A 1 210 ? 6.784 7.938 20.797 1.00 14.61 207 LEU A CA 1
ATOM 1714 C C . LEU A 1 210 ? 7.776 6.786 20.875 1.00 14.50 207 LEU A C 1
ATOM 1715 O O . LEU A 1 210 ? 7.933 6.022 19.923 1.00 15.73 207 LEU A O 1
ATOM 1720 N N . SER A 1 211 ? 8.453 6.673 22.012 1.00 14.68 208 SER A N 1
ATOM 1721 C CA . SER A 1 211 ? 9.397 5.585 22.236 1.00 15.11 208 SER A CA 1
ATOM 1722 C C . SER A 1 211 ? 9.084 5.057 23.633 1.00 15.15 208 SER A C 1
ATOM 1723 O O . SER A 1 211 ? 8.201 5.592 24.309 1.00 15.34 208 SER A O 1
ATOM 1726 N N . SER A 1 212 ? 9.782 4.014 24.066 1.00 16.28 209 SER A N 1
ATOM 1727 C CA . SER A 1 212 ? 9.516 3.466 25.390 1.00 18.03 209 SER A CA 1
ATOM 1728 C C . SER A 1 212 ? 9.922 4.457 26.480 1.00 19.48 209 SER A C 1
ATOM 1729 O O . SER A 1 212 ? 10.718 5.367 26.243 1.00 17.55 209 SER A O 1
ATOM 1732 N N . ARG A 1 213 ? 9.368 4.275 27.677 1.00 19.05 210 ARG A N 1
ATOM 1733 C CA . ARG A 1 213 ? 9.661 5.160 28.799 1.00 20.44 210 ARG A CA 1
ATOM 1734 C C . ARG A 1 213 ? 11.152 5.370 29.044 1.00 18.93 210 ARG A C 1
ATOM 1735 O O . ARG A 1 213 ? 11.580 6.480 29.353 1.00 18.69 210 ARG A O 1
ATOM 1743 N N . LYS A 1 214 ? 11.939 4.306 28.916 1.00 19.09 211 LYS A N 1
ATOM 1744 C CA . LYS A 1 214 ? 13.375 4.398 29.148 1.00 17.98 211 LYS A CA 1
ATOM 1745 C C . LYS A 1 214 ? 14.172 4.801 27.918 1.00 16.56 211 LYS A C 1
ATOM 1746 O O . LYS A 1 214 ? 15.400 4.792 27.943 1.00 17.66 211 LYS A O 1
ATOM 1752 N N . ALA A 1 215 ? 13.473 5.152 26.842 1.00 14.45 212 ALA A N 1
ATOM 1753 C CA . ALA A 1 215 ? 14.144 5.575 25.619 1.00 15.57 212 ALA A CA 1
ATOM 1754 C C . ALA A 1 215 ? 13.954 7.073 25.374 1.00 15.32 212 ALA A C 1
ATOM 1755 O O . ALA A 1 215 ? 12.899 7.508 24.918 1.00 16.28 212 ALA A O 1
ATOM 1757 N N . SER A 1 216 ? 14.970 7.858 25.710 1.00 15.41 213 SER A N 1
ATOM 1758 C CA . SER A 1 216 ? 14.946 9.300 25.479 1.00 15.54 213 SER A CA 1
ATOM 1759 C C . SER A 1 216 ? 16.402 9.690 25.248 1.00 14.17 213 SER A C 1
ATOM 1760 O O . SER A 1 216 ? 17.314 8.959 25.645 1.00 15.42 213 SER A O 1
ATOM 1763 N N . LYS A 1 217 ? 16.641 10.821 24.593 1.00 14.43 214 LYS A N 1
ATOM 1764 C CA . LYS A 1 217 ? 18.020 11.211 24.341 1.00 13.75 214 LYS A CA 1
ATOM 1765 C C . LYS A 1 217 ? 18.778 11.401 25.650 1.00 13.41 214 LYS A C 1
ATOM 1766 O O . LYS A 1 217 ? 19.949 11.045 25.746 1.00 15.02 214 LYS A O 1
ATOM 1772 N N . GLY A 1 218 ? 18.097 11.943 26.659 1.00 14.87 215 GLY A N 1
ATOM 1773 C CA . GLY A 1 218 ? 18.730 12.157 27.949 1.00 14.15 215 GLY A CA 1
ATOM 1774 C C . GLY A 1 218 ? 19.076 10.862 28.670 1.00 14.31 215 GLY A C 1
ATOM 1775 O O . GLY A 1 218 ? 20.158 10.735 29.230 1.00 15.33 215 GLY A O 1
ATOM 1776 N N . GLN A 1 219 ? 18.167 9.894 28.661 1.00 14.85 216 GLN A N 1
ATOM 1777 C CA . GLN A 1 219 ? 18.435 8.622 29.327 1.00 15.99 216 GLN A CA 1
ATOM 1778 C C . GLN A 1 219 ? 19.536 7.833 28.624 1.00 16.62 216 GLN A C 1
ATOM 1779 O O . GLN A 1 219 ? 20.331 7.152 29.272 1.00 15.32 216 GLN A O 1
ATOM 1785 N N . ALA A 1 220 ? 19.584 7.926 27.298 1.00 15.57 217 ALA A N 1
ATOM 1786 C CA . ALA A 1 220 ? 20.605 7.226 26.529 1.00 15.99 217 ALA A CA 1
ATOM 1787 C C . ALA A 1 220 ? 21.968 7.835 26.842 1.00 15.21 217 ALA A C 1
ATOM 1788 O O . ALA A 1 220 ? 22.970 7.124 26.934 1.00 15.93 217 ALA A O 1
ATOM 1790 N N . LEU A 1 221 ? 22.002 9.157 26.995 1.00 13.60 218 LEU A N 1
ATOM 1791 C CA . LEU A 1 221 ? 23.240 9.848 27.317 1.00 14.90 218 LEU A CA 1
ATOM 1792 C C . LEU A 1 221 ? 23.723 9.382 28.695 1.00 15.57 218 LEU A C 1
ATOM 1793 O O . LEU A 1 221 ? 24.900 9.077 28.874 1.00 16.28 218 LEU A O 1
ATOM 1798 N N . LYS A 1 222 ? 22.810 9.308 29.660 1.00 16.77 219 LYS A N 1
ATOM 1799 C CA . LYS A 1 222 ? 23.183 8.869 31.002 1.00 17.80 219 LYS A CA 1
ATOM 1800 C C . LYS A 1 222 ? 23.686 7.429 30.984 1.00 19.22 219 LYS A C 1
ATOM 1801 O O . LYS A 1 222 ? 24.661 7.087 31.657 1.00 19.80 219 LYS A O 1
ATOM 1807 N N . ARG A 1 223 ? 23.012 6.591 30.207 1.00 18.51 220 ARG A N 1
ATOM 1808 C CA . ARG A 1 223 ? 23.365 5.184 30.080 1.00 22.03 220 ARG A CA 1
ATOM 1809 C C . ARG A 1 223 ? 24.795 5.035 29.556 1.00 21.43 220 ARG A C 1
ATOM 1810 O O . ARG A 1 223 ? 25.581 4.232 30.065 1.00 19.79 220 ARG A O 1
ATOM 1818 N N . LEU A 1 224 ? 25.130 5.821 28.539 1.00 19.39 221 LEU A N 1
ATOM 1819 C CA . LEU A 1 224 ? 26.453 5.769 27.934 1.00 19.47 221 LEU A CA 1
ATOM 1820 C C . LEU A 1 224 ? 27.529 6.332 28.854 1.00 18.95 221 LEU A C 1
ATOM 1821 O O . LEU A 1 224 ? 28.591 5.733 29.017 1.00 19.36 221 LEU A O 1
ATOM 1826 N N . ALA A 1 225 ? 27.251 7.485 29.451 1.00 17.97 222 ALA A N 1
ATOM 1827 C CA . ALA A 1 225 ? 28.211 8.113 30.348 1.00 19.33 222 ALA A CA 1
ATOM 1828 C C . ALA A 1 225 ? 28.572 7.152 31.474 1.00 21.04 222 ALA A C 1
ATOM 1829 O O . ALA A 1 225 ? 29.747 6.990 31.819 1.00 21.18 222 ALA A O 1
ATOM 1831 N N . LYS A 1 226 ? 27.558 6.506 32.036 1.00 21.87 223 LYS A N 1
ATOM 1832 C CA . LYS A 1 226 ? 27.779 5.568 33.128 1.00 24.01 223 LYS A CA 1
ATOM 1833 C C . LYS A 1 226 ? 28.706 4.428 32.713 1.00 24.28 223 LYS A C 1
ATOM 1834 O O . LYS A 1 226 ? 29.638 4.077 33.442 1.00 22.64 223 LYS A O 1
ATOM 1840 N N . GLN A 1 227 ? 28.461 3.857 31.538 1.00 24.19 224 GLN A N 1
ATOM 1841 C CA . GLN A 1 227 ? 29.284 2.755 31.046 1.00 26.07 224 GLN A CA 1
ATOM 1842 C C . GLN A 1 227 ? 30.718 3.160 30.771 1.00 26.35 224 GLN A C 1
ATOM 1843 O O . GLN A 1 227 ? 31.637 2.359 30.941 1.00 28.27 224 GLN A O 1
ATOM 1849 N N . LEU A 1 228 ? 30.911 4.399 30.335 1.00 24.63 225 LEU A N 1
ATOM 1850 C CA . LEU A 1 228 ? 32.247 4.890 30.034 1.00 24.95 225 LEU A CA 1
ATOM 1851 C C . LEU A 1 228 ? 32.928 5.460 31.276 1.00 24.41 225 LEU A C 1
ATOM 1852 O O . LEU A 1 228 ? 34.042 5.967 31.196 1.00 24.18 225 LEU A O 1
ATOM 1857 N N . ASN A 1 229 ? 32.249 5.375 32.415 1.00 25.04 226 ASN A N 1
ATOM 1858 C CA . ASN A 1 229 ? 32.783 5.885 33.675 1.00 27.12 226 ASN A CA 1
ATOM 1859 C C . ASN A 1 229 ? 33.061 7.380 33.600 1.00 26.55 226 ASN A C 1
ATOM 1860 O O . ASN A 1 229 ? 34.072 7.866 34.108 1.00 26.15 226 ASN A O 1
ATOM 1865 N N . ILE A 1 230 ? 32.152 8.106 32.959 1.00 23.81 227 ILE A N 1
ATOM 1866 C CA . ILE A 1 230 ? 32.287 9.549 32.815 1.00 24.01 227 ILE A CA 1
ATOM 1867 C C . ILE A 1 230 ? 31.184 10.251 33.598 1.00 24.05 227 ILE A C 1
ATOM 1868 O O . ILE A 1 230 ? 30.001 10.041 33.338 1.00 23.22 227 ILE A O 1
ATOM 1873 N N . PRO A 1 231 ? 31.561 11.090 34.577 1.00 25.22 228 PRO A N 1
ATOM 1874 C CA . PRO A 1 231 ? 30.597 11.828 35.402 1.00 25.07 228 PRO A CA 1
ATOM 1875 C C . PRO A 1 231 ? 29.765 12.758 34.520 1.00 24.16 228 PRO A C 1
ATOM 1876 O O . PRO A 1 231 ? 30.289 13.351 33.578 1.00 23.07 228 PRO A O 1
ATOM 1880 N N . LEU A 1 232 ? 28.477 12.890 34.821 1.00 24.59 229 LEU A N 1
ATOM 1881 C CA . LEU A 1 232 ? 27.624 13.766 34.026 1.00 24.02 229 LEU A CA 1
ATOM 1882 C C . LEU A 1 232 ? 28.115 15.208 34.081 1.00 23.93 229 LEU A C 1
ATOM 1883 O O . LEU A 1 232 ? 27.880 15.985 33.158 1.00 21.96 229 LEU A O 1
ATOM 1888 N N . GLU A 1 233 ? 28.804 15.564 35.163 1.00 24.17 230 GLU A N 1
ATOM 1889 C CA . GLU A 1 233 ? 29.327 16.921 35.308 1.00 25.40 230 GLU A CA 1
ATOM 1890 C C . GLU A 1 233 ? 30.368 17.193 34.224 1.00 24.09 230 GLU A C 1
ATOM 1891 O O . GLU A 1 233 ? 30.670 18.345 33.911 1.00 23.76 230 GLU A O 1
ATOM 1897 N N . GLU A 1 234 ? 30.912 16.124 33.653 1.00 21.91 231 GLU A N 1
ATOM 1898 C CA . GLU A 1 234 ? 31.915 16.243 32.603 1.00 22.59 231 GLU A CA 1
ATOM 1899 C C . GLU A 1 234 ? 31.350 15.910 31.218 1.00 20.51 231 GLU A C 1
ATOM 1900 O O . GLU A 1 234 ? 32.072 15.442 30.334 1.00 19.96 231 GLU A O 1
ATOM 1906 N N . THR A 1 235 ? 30.057 16.153 31.044 1.00 20.14 232 THR A N 1
ATOM 1907 C CA . THR A 1 235 ? 29.399 15.910 29.765 1.00 18.38 232 THR A CA 1
ATOM 1908 C C . THR A 1 235 ? 28.663 17.172 29.331 1.00 17.89 232 THR A C 1
ATOM 1909 O O . THR A 1 235 ? 28.205 17.955 30.169 1.00 18.29 232 THR A O 1
ATOM 1913 N N . ALA A 1 236 ? 28.559 17.365 28.020 1.00 14.99 233 ALA A N 1
ATOM 1914 C CA . ALA A 1 236 ? 27.851 18.510 27.458 1.00 12.44 233 ALA A CA 1
ATOM 1915 C C . ALA A 1 236 ? 26.946 17.969 26.354 1.00 12.71 233 ALA A C 1
ATOM 1916 O O . ALA A 1 236 ? 27.247 16.935 25.756 1.00 14.52 233 ALA A O 1
ATOM 1918 N N . ALA A 1 237 ? 25.837 18.654 26.100 1.00 14.44 234 ALA A N 1
ATOM 1919 C CA . ALA A 1 237 ? 24.900 18.243 25.051 1.00 13.39 234 ALA A CA 1
ATOM 1920 C C . ALA A 1 237 ? 24.406 19.502 24.357 1.00 15.67 234 ALA A C 1
ATOM 1921 O O . ALA A 1 237 ? 24.150 20.522 25.007 1.00 15.94 234 ALA A O 1
ATOM 1923 N N . VAL A 1 238 ? 24.277 19.433 23.037 1.00 12.92 235 VAL A N 1
ATOM 1924 C CA . VAL A 1 238 ? 23.834 20.583 22.259 1.00 12.53 235 VAL A CA 1
ATOM 1925 C C . VAL A 1 238 ? 22.706 20.177 21.310 1.00 12.89 235 VAL A C 1
ATOM 1926 O O . VAL A 1 238 ? 22.732 19.086 20.739 1.00 12.30 235 VAL A O 1
ATOM 1930 N N . GLY A 1 239 ? 21.709 21.047 21.166 1.00 13.20 236 GLY A N 1
ATOM 1931 C CA . GLY A 1 239 ? 20.584 20.751 20.288 1.00 12.81 236 GLY A CA 1
ATOM 1932 C C . GLY A 1 239 ? 19.717 21.970 20.021 1.00 13.78 236 GLY A C 1
ATOM 1933 O O . GLY A 1 239 ? 19.924 23.024 20.630 1.00 13.70 236 GLY A O 1
ATOM 1934 N N . ASP A 1 240 ? 18.737 21.827 19.126 1.00 14.30 237 ASP A N 1
ATOM 1935 C CA . ASP A 1 240 ? 17.843 22.930 18.769 1.00 14.40 237 ASP A CA 1
ATOM 1936 C C . ASP A 1 240 ? 16.368 22.606 18.973 1.00 14.39 237 ASP A C 1
ATOM 1937 O O . ASP A 1 240 ? 15.555 23.503 19.174 1.00 14.72 237 ASP A O 1
ATOM 1942 N N . SER A 1 241 ? 16.031 21.322 18.914 1.00 15.45 238 SER A N 1
ATOM 1943 C CA . SER A 1 241 ? 14.642 20.891 18.999 1.00 15.07 238 SER A CA 1
ATOM 1944 C C . SER A 1 241 ? 14.135 20.328 20.326 1.00 15.14 238 SER A C 1
ATOM 1945 O O . SER A 1 241 ? 14.905 19.961 21.211 1.00 15.25 238 SER A O 1
ATOM 1948 N N . LEU A 1 242 ? 12.813 20.242 20.437 1.00 16.88 239 LEU A N 1
ATOM 1949 C CA . LEU A 1 242 ? 12.169 19.776 21.658 1.00 17.61 239 LEU A CA 1
ATOM 1950 C C . LEU A 1 242 ? 12.616 18.402 22.144 1.00 16.38 239 LEU A C 1
ATOM 1951 O O . LEU A 1 242 ? 12.692 18.175 23.350 1.00 17.86 239 LEU A O 1
ATOM 1956 N N . ASN A 1 243 ? 12.916 17.490 21.222 1.00 15.08 240 ASN A N 1
ATOM 1957 C CA . ASN A 1 243 ? 13.355 16.153 21.607 1.00 14.81 240 ASN A CA 1
ATOM 1958 C C . ASN A 1 243 ? 14.750 16.142 22.240 1.00 15.47 240 ASN A C 1
ATOM 1959 O O . ASN A 1 243 ? 15.220 15.101 22.705 1.00 14.47 240 ASN A O 1
ATOM 1964 N N . ASP A 1 244 ? 15.410 17.299 22.260 1.00 14.27 241 ASP A N 1
ATOM 1965 C CA . ASP A 1 244 ? 16.742 17.405 22.853 1.00 13.98 241 ASP A CA 1
ATOM 1966 C C . ASP A 1 244 ? 16.693 17.868 24.305 1.00 14.42 241 ASP A C 1
ATOM 1967 O O . ASP A 1 244 ? 17.702 17.818 25.010 1.00 14.12 241 ASP A O 1
ATOM 1972 N N . LYS A 1 245 ? 15.527 18.328 24.747 1.00 15.01 242 LYS A N 1
ATOM 1973 C CA . LYS A 1 245 ? 15.377 18.840 26.106 1.00 17.16 242 LYS A CA 1
ATOM 1974 C C . LYS A 1 245 ? 15.967 17.930 27.179 1.00 17.66 242 LYS A C 1
ATOM 1975 O O . LYS A 1 245 ? 16.778 18.373 28.000 1.00 16.82 242 LYS A O 1
ATOM 1981 N N . SER A 1 246 ? 15.581 16.660 27.164 1.00 16.20 243 SER A N 1
ATOM 1982 C CA . SER A 1 246 ? 16.072 15.722 28.166 1.00 17.82 243 SER A CA 1
ATOM 1983 C C . SER A 1 246 ? 17.585 15.545 28.181 1.00 17.03 243 SER A C 1
ATOM 1984 O O . SER A 1 246 ? 18.161 15.314 29.247 1.00 17.45 243 SER A O 1
ATOM 1995 N N . LEU A 1 248 ? 19.853 17.910 27.290 1.00 16.46 245 LEU A N 1
ATOM 1996 C CA . LEU A 1 248 ? 20.471 19.135 27.796 1.00 17.52 245 LEU A CA 1
ATOM 1997 C C . LEU A 1 248 ? 20.326 19.101 29.316 1.00 18.84 245 LEU A C 1
ATOM 1998 O O . LEU A 1 248 ? 21.244 19.477 30.048 1.00 19.05 245 LEU A O 1
ATOM 2003 N N . GLU A 1 249 ? 19.171 18.640 29.786 1.00 20.05 246 GLU A N 1
ATOM 2004 C CA . GLU A 1 249 ? 18.918 18.553 31.223 1.00 21.36 246 GLU A CA 1
ATOM 2005 C C . GLU A 1 249 ? 19.846 17.536 31.881 1.00 20.91 246 GLU A C 1
ATOM 2006 O O . GLU A 1 249 ? 20.347 17.761 32.985 1.00 23.12 246 GLU A O 1
ATOM 2012 N N . ALA A 1 250 ? 20.089 16.422 31.198 1.00 19.81 247 ALA A N 1
ATOM 2013 C CA . ALA A 1 250 ? 20.952 15.376 31.734 1.00 20.01 247 ALA A CA 1
ATOM 2014 C C . ALA A 1 250 ? 22.428 15.766 31.770 1.00 20.59 247 ALA A C 1
ATOM 2015 O O . ALA A 1 250 ? 23.138 15.428 32.719 1.00 20.70 247 ALA A O 1
ATOM 2017 N N . ALA A 1 251 ? 22.885 16.480 30.744 1.00 17.81 248 ALA A N 1
ATOM 2018 C CA . ALA A 1 251 ? 24.287 16.888 30.646 1.00 19.18 248 ALA A CA 1
ATOM 2019 C C . ALA A 1 251 ? 24.711 17.925 31.684 1.00 18.27 248 ALA A C 1
ATOM 2020 O O . ALA A 1 251 ? 23.894 18.702 32.174 1.00 19.09 248 ALA A O 1
ATOM 2022 N N . GLY A 1 252 ? 25.999 17.928 32.007 1.00 18.59 249 GLY A N 1
ATOM 2023 C CA . GLY A 1 252 ? 26.517 18.894 32.957 1.00 20.05 249 GLY A CA 1
ATOM 2024 C C . GLY A 1 252 ? 26.341 20.286 32.381 1.00 19.50 249 GLY A C 1
ATOM 2025 O O . GLY A 1 252 ? 26.042 21.239 33.102 1.00 21.16 249 GLY A O 1
ATOM 2026 N N . LYS A 1 253 ? 26.538 20.404 31.071 1.00 18.66 250 LYS A N 1
ATOM 2027 C CA . LYS A 1 253 ? 26.373 21.678 30.378 1.00 20.01 250 LYS A CA 1
ATOM 2028 C C . LYS A 1 253 ? 25.446 21.497 29.181 1.00 18.27 250 LYS A C 1
ATOM 2029 O O . LYS A 1 253 ? 25.760 20.738 28.262 1.00 19.31 250 LYS A O 1
ATOM 2035 N N . GLY A 1 254 ? 24.302 22.175 29.216 1.00 16.91 251 GLY A N 1
ATOM 2036 C CA . GLY A 1 254 ? 23.346 22.102 28.125 1.00 15.45 251 GLY A CA 1
ATOM 2037 C C . GLY A 1 254 ? 23.536 23.298 27.210 1.00 16.47 251 GLY A C 1
ATOM 2038 O O . GLY A 1 254 ? 23.519 24.441 27.672 1.00 15.97 251 GLY A O 1
ATOM 2039 N N . VAL A 1 255 ? 23.723 23.046 25.916 1.00 13.72 252 VAL A N 1
ATOM 2040 C CA . VAL A 1 255 ? 23.931 24.130 24.958 1.00 13.42 252 VAL A CA 1
ATOM 2041 C C . VAL A 1 255 ? 22.814 24.195 23.920 1.00 14.27 252 VAL A C 1
ATOM 2042 O O . VAL A 1 255 ? 22.428 23.178 23.341 1.00 15.17 252 VAL A O 1
ATOM 2046 N N . ALA A 1 256 ? 22.293 25.396 23.692 1.00 13.53 253 ALA A N 1
ATOM 2047 C CA . ALA A 1 256 ? 21.233 25.588 22.714 1.00 14.29 253 ALA A CA 1
ATOM 2048 C C . ALA A 1 256 ? 21.812 26.173 21.430 1.00 13.95 253 ALA A C 1
ATOM 2049 O O . ALA A 1 256 ? 22.670 27.052 21.474 1.00 15.15 253 ALA A O 1
ATOM 2059 N N . G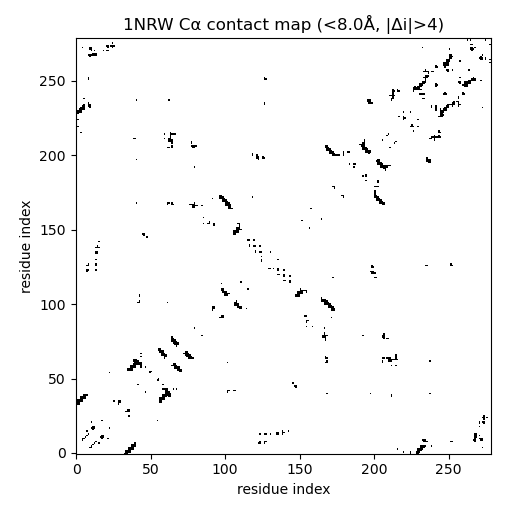LY A 1 258 ? 21.820 28.397 17.955 1.00 14.73 255 GLY A N 1
ATOM 2060 C CA . GLY A 1 258 ? 21.304 29.736 17.712 1.00 13.94 255 GLY A CA 1
ATOM 2061 C C . GLY A 1 258 ? 19.904 29.724 17.111 1.00 15.78 255 GLY A C 1
ATOM 2062 O O . GLY A 1 258 ? 19.118 30.648 17.331 1.00 16.23 255 GLY A O 1
ATOM 2063 N N . ASN A 1 259 ? 19.597 28.664 16.365 1.00 13.96 256 ASN A N 1
ATOM 2064 C CA . ASN A 1 259 ? 18.298 28.496 15.714 1.00 14.23 256 ASN A CA 1
ATOM 2065 C C . ASN A 1 259 ? 17.352 27.640 16.550 1.00 14.72 256 ASN A C 1
ATOM 2066 O O . ASN A 1 259 ? 16.309 27.199 16.063 1.00 17.20 256 ASN A O 1
ATOM 2071 N N . ALA A 1 260 ? 17.713 27.403 17.806 1.00 15.02 257 ALA A N 1
ATOM 2072 C CA . ALA A 1 260 ? 16.900 26.569 18.684 1.00 15.28 257 ALA A CA 1
ATOM 2073 C C . ALA A 1 260 ? 15.551 27.168 19.049 1.00 17.20 257 ALA A C 1
ATOM 2074 O O . ALA A 1 260 ? 15.340 28.380 18.951 1.00 16.70 257 ALA A O 1
ATOM 2076 N N . ARG A 1 261 ? 14.639 26.289 19.455 1.00 17.15 258 ARG A N 1
ATOM 2077 C CA . ARG A 1 261 ? 13.307 26.683 19.893 1.00 19.65 258 ARG A CA 1
ATOM 2078 C C . ARG A 1 261 ? 13.511 27.512 21.151 1.00 21.41 258 ARG A C 1
ATOM 2079 O O . ARG A 1 261 ? 14.502 27.329 21.860 1.00 19.39 258 ARG A O 1
ATOM 2087 N N . GLU A 1 262 ? 12.575 28.408 21.439 1.00 23.54 259 GLU A N 1
ATOM 2088 C CA . GLU A 1 262 ? 12.688 29.247 22.625 1.00 25.70 259 GLU A CA 1
ATOM 2089 C C . GLU A 1 262 ? 12.765 28.463 23.930 1.00 24.20 259 GLU A C 1
ATOM 2090 O O . GLU A 1 262 ? 13.503 28.851 24.834 1.00 23.85 259 GLU A O 1
ATOM 2096 N N . ASP A 1 263 ? 12.019 27.367 24.047 1.00 23.78 260 ASP A N 1
ATOM 2097 C CA . ASP A 1 263 ? 12.075 26.595 25.284 1.00 25.13 260 ASP A CA 1
ATOM 2098 C C . ASP A 1 263 ? 13.424 25.909 25.472 1.00 23.23 260 ASP A C 1
ATOM 2099 O O . ASP A 1 263 ? 13.863 25.697 26.603 1.00 24.31 260 ASP A O 1
ATOM 2104 N N . ILE A 1 264 ? 14.086 25.562 24.371 1.00 18.93 261 ILE A N 1
ATOM 2105 C CA . ILE A 1 264 ? 15.397 24.934 24.467 1.00 18.45 261 ILE A CA 1
ATOM 2106 C C . ILE A 1 264 ? 16.418 25.994 24.891 1.00 17.76 261 ILE A C 1
ATOM 2107 O O . ILE A 1 264 ? 17.276 25.741 25.735 1.00 17.97 261 ILE A O 1
ATOM 2112 N N . LYS A 1 265 ? 16.328 27.186 24.312 1.00 18.97 262 LYS A N 1
ATOM 2113 C CA . LYS A 1 265 ? 17.253 28.247 24.691 1.00 18.59 262 LYS A CA 1
ATOM 2114 C C . LYS A 1 265 ? 17.062 28.586 26.170 1.00 20.24 262 LYS A C 1
ATOM 2115 O O . LYS A 1 265 ? 18.025 28.849 26.886 1.00 20.99 262 LYS A O 1
ATOM 2121 N N . SER A 1 266 ? 15.812 28.564 26.620 1.00 21.62 263 SER A N 1
ATOM 2122 C CA . SER A 1 266 ? 15.479 28.885 28.005 1.00 22.73 263 SER A CA 1
ATOM 2123 C C . SER A 1 266 ? 16.172 28.014 29.052 1.00 22.84 263 SER A C 1
ATOM 2124 O O . SER A 1 266 ? 16.657 28.523 30.064 1.00 24.25 263 SER A O 1
ATOM 2127 N N . ILE A 1 267 ? 16.232 26.707 28.815 1.00 21.11 264 ILE A N 1
ATOM 2128 C CA . ILE A 1 267 ? 16.854 25.804 29.781 1.00 22.28 264 ILE A CA 1
ATOM 2129 C C . ILE A 1 267 ? 18.358 25.636 29.610 1.00 20.98 264 ILE A C 1
ATOM 2130 O O . ILE A 1 267 ? 19.015 25.037 30.462 1.00 21.90 264 ILE A O 1
ATOM 2135 N N . ALA A 1 268 ? 18.905 26.160 28.518 1.00 19.88 265 ALA A N 1
ATOM 2136 C CA . ALA A 1 268 ? 20.335 26.028 28.247 1.00 18.01 265 ALA A CA 1
ATOM 2137 C C . ALA A 1 268 ? 21.232 26.864 29.153 1.00 18.32 265 ALA A C 1
ATOM 2138 O O . ALA A 1 268 ? 20.834 27.924 29.637 1.00 17.60 265 ALA A O 1
ATOM 2140 N N . ASP A 1 269 ? 22.445 26.365 29.369 1.00 17.22 266 ASP A N 1
ATOM 2141 C CA . ASP A 1 269 ? 23.452 27.035 30.192 1.00 18.71 266 ASP A CA 1
ATOM 2142 C C . ASP A 1 269 ? 24.317 27.915 29.291 1.00 18.88 266 ASP A C 1
ATOM 2143 O O . ASP A 1 269 ? 25.005 28.826 29.758 1.00 17.79 266 ASP A O 1
ATOM 2148 N N . ALA A 1 270 ? 24.285 27.619 27.996 1.00 16.33 267 ALA A N 1
ATOM 2149 C CA . ALA A 1 270 ? 25.060 28.356 27.008 1.00 15.25 267 ALA A CA 1
ATOM 2150 C C . ALA A 1 270 ? 24.314 28.326 25.680 1.00 16.25 267 ALA A C 1
ATOM 2151 O O . ALA A 1 270 ? 23.509 27.425 25.433 1.00 14.74 267 ALA A O 1
ATOM 2153 N N . VAL A 1 271 ? 24.567 29.323 24.838 1.00 14.17 268 VAL A N 1
ATOM 2154 C CA . VAL A 1 271 ? 23.921 29.399 23.533 1.00 15.92 268 VAL A CA 1
ATOM 2155 C C . VAL A 1 271 ? 25.007 29.635 22.502 1.00 15.51 268 VAL A C 1
ATOM 2156 O O . VAL A 1 271 ? 25.890 30.475 22.699 1.00 17.18 268 VAL A O 1
ATOM 2160 N N . THR A 1 272 ? 24.950 28.890 21.404 1.00 14.76 269 THR A N 1
ATOM 2161 C CA . THR A 1 272 ? 25.949 29.029 20.357 1.00 14.37 269 THR A CA 1
ATOM 2162 C C . THR A 1 272 ? 25.322 29.623 19.091 1.00 13.10 269 THR A C 1
ATOM 2163 O O . THR A 1 272 ? 24.178 30.081 19.114 1.00 14.97 269 THR A O 1
ATOM 2167 N N . LEU A 1 273 ? 26.082 29.640 17.999 1.00 14.19 270 LEU A N 1
ATOM 2168 C CA . LEU A 1 273 ? 25.607 30.190 16.733 1.00 12.97 270 LEU A CA 1
ATOM 2169 C C . LEU A 1 273 ? 24.580 29.250 16.095 1.00 12.39 270 LEU A C 1
ATOM 2170 O O . LEU A 1 273 ? 24.325 28.168 16.613 1.00 12.63 270 LEU A O 1
ATOM 2175 N N . THR A 1 274 ? 23.982 29.668 14.982 1.00 13.76 271 THR A N 1
ATOM 2176 C CA . THR A 1 274 ? 23.002 28.814 14.304 1.00 13.55 271 THR A CA 1
ATOM 2177 C C . THR A 1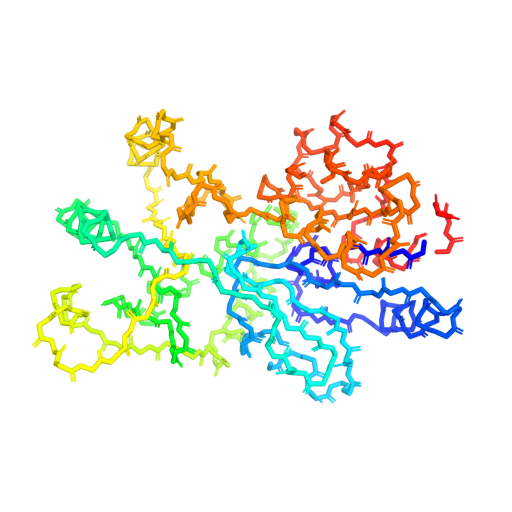 274 ? 23.718 27.631 13.660 1.00 13.18 271 THR A C 1
ATOM 2178 O O . THR A 1 274 ? 24.943 27.644 13.499 1.00 13.21 271 THR A O 1
ATOM 2182 N N . ASN A 1 275 ? 22.957 26.611 13.275 1.00 12.29 272 ASN A N 1
ATOM 2183 C CA . ASN A 1 275 ? 23.576 25.456 12.642 1.00 13.12 272 ASN A CA 1
ATOM 2184 C C . ASN A 1 275 ? 24.316 25.874 11.379 1.00 12.64 272 ASN A C 1
ATOM 2185 O O . ASN A 1 275 ? 25.414 25.385 11.112 1.00 14.59 272 ASN A O 1
ATOM 2190 N N . ASP A 1 276 ? 23.725 26.786 10.611 1.00 13.83 273 ASP A N 1
ATOM 2191 C CA . ASP A 1 276 ? 24.347 27.254 9.373 1.00 16.74 273 ASP A CA 1
ATOM 2192 C C . ASP A 1 276 ? 25.650 28.020 9.594 1.00 16.86 273 ASP A C 1
ATOM 2193 O O . ASP A 1 276 ? 26.524 28.040 8.723 1.00 17.21 273 ASP A O 1
ATOM 2198 N N A GLU A 1 277 ? 25.776 28.656 10.755 0.50 16.55 274 GLU A N 1
ATOM 2199 N N B GLU A 1 277 ? 25.775 28.648 10.757 0.50 17.83 274 GLU A N 1
ATOM 2200 C CA A GLU A 1 277 ? 26.983 29.409 11.082 0.50 16.37 274 GLU A CA 1
ATOM 2201 C CA B GLU A 1 277 ? 26.978 29.402 11.081 0.50 18.37 274 GLU A CA 1
ATOM 2202 C C A GLU A 1 277 ? 27.981 28.539 11.844 0.50 15.25 274 GLU A C 1
ATOM 2203 C C B GLU A 1 277 ? 27.969 28.540 11.857 0.50 16.54 274 GLU A C 1
ATOM 2204 O O A GLU A 1 277 ? 28.873 29.048 12.519 0.50 15.56 274 GLU A O 1
ATOM 2205 O O B GLU A 1 277 ? 28.842 29.051 12.555 0.50 16.81 274 GLU A O 1
ATOM 2216 N N . HIS A 1 278 ? 27.819 27.224 11.728 1.00 15.34 275 HIS A N 1
ATOM 2217 C CA . HIS A 1 278 ? 28.702 26.266 12.389 1.00 13.85 275 HIS A CA 1
ATOM 2218 C C . HIS A 1 278 ? 28.681 26.346 13.910 1.00 13.73 275 HIS A C 1
ATOM 2219 O O . HIS A 1 278 ? 29.733 26.317 14.559 1.00 14.02 275 HIS A O 1
ATOM 2226 N N . GLY A 1 279 ? 27.477 26.418 14.470 1.00 13.22 276 GLY A N 1
ATOM 2227 C CA . GLY A 1 279 ? 27.323 26.493 15.914 1.00 14.13 276 GLY A CA 1
ATOM 2228 C C . GLY A 1 279 ? 28.013 25.370 16.669 1.00 13.24 276 GLY A C 1
ATOM 2229 O O . GLY A 1 279 ? 28.565 25.582 17.749 1.00 13.92 276 GLY A O 1
ATOM 2230 N N . VAL A 1 280 ? 27.987 24.161 16.120 1.00 12.56 277 VAL A N 1
ATOM 2231 C CA . VAL A 1 280 ? 28.639 23.049 16.799 1.00 13.68 277 VAL A CA 1
ATOM 2232 C C . VAL A 1 280 ? 30.143 23.309 16.910 1.00 14.46 277 VAL A C 1
ATOM 2233 O O . VAL A 1 280 ? 30.735 23.105 17.974 1.00 14.70 277 VAL A O 1
ATOM 2237 N N . ALA A 1 281 ? 30.762 23.769 15.826 1.00 13.54 278 ALA A N 1
ATOM 2238 C CA . ALA A 1 281 ? 32.191 24.072 15.861 1.00 14.43 278 ALA A CA 1
ATOM 2239 C C . ALA A 1 281 ? 32.456 25.215 16.855 1.00 14.27 278 ALA A C 1
ATOM 2240 O O . ALA A 1 281 ? 33.407 25.157 17.643 1.00 15.00 278 ALA A O 1
ATOM 2242 N N . HIS A 1 282 ? 31.611 26.246 16.826 1.00 14.44 279 HIS A N 1
ATOM 2243 C CA . HIS A 1 282 ? 31.774 27.379 17.740 1.00 14.86 279 HIS A CA 1
ATOM 2244 C C . HIS A 1 282 ? 31.730 26.906 19.188 1.00 17.12 279 HIS A C 1
ATOM 2245 O O . HIS A 1 282 ? 32.529 27.342 20.016 1.00 17.25 279 HIS A O 1
ATOM 2268 N N . LYS A 1 285 ? 35.047 25.128 20.212 1.00 17.18 282 LYS A N 1
ATOM 2269 C CA . LYS A 1 285 ? 36.181 26.019 20.393 1.00 19.44 282 LYS A CA 1
ATOM 2270 C C . LYS A 1 285 ? 35.975 27.188 21.337 1.00 17.61 282 LYS A C 1
ATOM 2271 O O . LYS A 1 285 ? 36.937 27.679 21.924 1.00 18.16 282 LYS A O 1
ATOM 2277 N N . HIS A 1 286 ? 34.730 27.619 21.505 1.00 16.54 283 HIS A N 1
ATOM 2278 C CA . HIS A 1 286 ? 34.461 28.796 22.317 1.00 15.30 283 HIS A CA 1
ATOM 2279 C C . HIS A 1 286 ? 33.434 28.730 23.444 1.00 17.02 283 HIS A C 1
ATOM 2280 O O . HIS A 1 286 ? 33.054 29.775 23.977 1.00 17.57 283 HIS A O 1
ATOM 2287 N N . LEU A 1 287 ? 32.999 27.533 23.830 1.00 15.36 284 LEU A N 1
ATOM 2288 C CA . LEU A 1 287 ? 32.026 27.412 24.916 1.00 17.20 284 LEU A CA 1
ATOM 2289 C C . LEU A 1 287 ? 32.338 26.319 25.932 1.00 20.85 284 LEU A C 1
ATOM 2290 O O . LEU A 1 287 ? 31.834 26.352 27.056 1.00 23.28 284 LEU A O 1
ATOM 2295 N N . LEU A 1 288 ? 33.150 25.344 25.545 1.00 21.89 285 LEU A N 1
ATOM 2296 C CA . LEU A 1 288 ? 33.474 24.256 26.458 1.00 25.46 285 LEU A CA 1
ATOM 2297 C C . LEU A 1 288 ? 34.908 24.316 26.961 1.00 30.00 285 LEU A C 1
ATOM 2298 O O . LEU A 1 288 ? 35.669 25.175 26.465 1.00 32.01 285 LEU A O 1
#

Foldseek 3Di:
DEEEEEQFQTCADLLRARDPLSVVLLVVCVVVVYAYEYEYLAAPQLVLRCPVVVDFHWYQYNQQQWTAGRVGHTDHGHFDPPVVVVVVQVVLVVVVWWKWWDKDQFIEGQDDDVVVLVVQLQLSCQSPVPDDSVSNSVSSVVSSVSHGYDYDNGPVVVPPDPDDITTFKMKTFDPDPVVQVVVCVVCVPPQQWDWWDSGPGMIMIGGNCGHRLNSVVVVCVVVVHDLLPYEYEDAGGSRQNCVNHNFYEYASHDPVSNVPGPYYFHTSNVVRSSPCPDD

InterPro domains:
  IPR000150 Cof family [TIGR00099] (3-280)
  IPR006379 HAD-superfamily hydrolase, subfamily IIB [TIGR01484] (3-254)
  IPR023214 HAD superfamily [G3DSA:3.40.50.1000] (2-278)
  IPR036412 HAD-like superfamily [SSF56784] (2-285)

Radius of gyration: 17.67 Å; Cα contacts (8 Å, |Δi|>4): 592; chains: 1; bounding box: 49×46×38 Å

Sequence (279 aa):
KLIAIDLDGTLLNSKHHQVSLENENALRQAQRDGIEVVVSTGRAHFFDVSIFEPLGIKTWVISANGAVIHDPEGRLYHHHETIDKKRAYDILSWLESENYYYEVFTGSAIYTPQNGRELLDVEELDRFRSANPEADLSVLKQAAEVQYSQSGFAYINSFQELFEADEPIDFYNILGFSFFKEKLEAGWKRYEHAEDLTLVSSAEHNFELSSRKASKGQALKRLAKQLNIPLEETAAVGDSLNDKSLEAAGKGVAGNAREDIKSIADAVTLTNDEEHGVAHKHLL